Protein AF-A0A8X8W143-F1 (afdb_monomer_lite)

Secondary structure (DSSP, 8-state):
---HHHHHHHHHHHHHHHHHHTTTSS-HHHHHHHHHHHHHSTTHHHHHHHHHHHHT---TTHHHHHHHHSSTTHHHHHTHHHHHHHHHHHHHHHHHTTSS---SS--TTSTTTGGGTGGG-----S-STT--PPPHHHHHHHHHHHHHHHHHHHHHHGGGTT-HHHHHHHHTS--SSSPPP-HHHHHHHHHHHHHHHHHHHIIIIIS--S-HHHHHHHHHHHHHHHHHHHHHHHHIIIIISSS---SSTT--HHHHHHHIIIIIIHHHHHHHHHSPPHHHHHHHHTS--

Structure (mmCIF, N/CA/C/O backbone):
data_AF-A0A8X8W143-F1
#
_entry.id   AF-A0A8X8W143-F1
#
loop_
_atom_site.group_PDB
_atom_site.id
_atom_site.type_symbol
_atom_site.label_atom_id
_atom_site.label_alt_id
_atom_site.label_comp_id
_atom_site.label_asym_id
_atom_site.label_entity_id
_atom_site.label_seq_id
_atom_site.pdbx_PDB_ins_code
_atom_site.Cartn_x
_atom_site.Cartn_y
_atom_site.Cartn_z
_atom_site.occupancy
_atom_site.B_iso_or_equiv
_atom_site.auth_seq_id
_atom_site.auth_comp_id
_atom_site.auth_asym_id
_atom_site.auth_atom_id
_atom_site.pdbx_PDB_model_num
ATOM 1 N N . MET A 1 1 ? 3.611 17.901 -5.842 1.00 65.50 1 MET A N 1
ATOM 2 C CA . MET A 1 1 ? 2.972 17.289 -4.667 1.00 65.50 1 MET A CA 1
ATOM 3 C C . MET A 1 1 ? 1.471 17.303 -4.900 1.00 65.50 1 MET A C 1
ATOM 5 O O . MET A 1 1 ? 0.951 18.369 -5.249 1.00 65.50 1 MET A O 1
ATOM 9 N N . PRO A 1 2 ? 0.776 16.158 -4.807 1.00 76.06 2 PRO A N 1
ATOM 10 C CA . PRO A 1 2 ? -0.660 16.189 -4.590 1.00 76.06 2 PRO A CA 1
ATOM 11 C C . PRO A 1 2 ? -0.943 17.103 -3.395 1.00 76.06 2 PRO A C 1
ATOM 13 O O . PRO A 1 2 ? -0.250 17.070 -2.387 1.00 76.06 2 PRO A O 1
ATOM 16 N N . GLY A 1 3 ? -1.938 17.977 -3.522 1.00 79.31 3 GLY A N 1
ATOM 17 C CA . GLY A 1 3 ? -2.357 18.771 -2.376 1.00 79.31 3 GLY A CA 1
ATOM 18 C C . GLY A 1 3 ? -2.934 17.878 -1.268 1.00 79.31 3 GLY A C 1
ATOM 19 O O . GLY A 1 3 ? -3.257 16.712 -1.502 1.00 79.31 3 GLY A O 1
ATOM 20 N N . PRO A 1 4 ? -3.206 18.441 -0.087 1.00 83.38 4 PRO A N 1
ATOM 21 C CA . PRO A 1 4 ? -3.753 17.690 1.045 1.00 83.38 4 PRO A CA 1
ATOM 22 C C . PRO A 1 4 ? -5.117 17.034 0.767 1.00 83.38 4 PRO A C 1
ATOM 24 O O . PRO A 1 4 ? -5.457 15.999 1.340 1.00 83.38 4 PRO A O 1
ATOM 27 N N . GLY A 1 5 ? -5.899 17.613 -0.152 1.00 88.50 5 GLY A N 1
ATOM 28 C CA . GLY A 1 5 ? -7.203 17.097 -0.574 1.00 88.50 5 GLY A CA 1
ATOM 29 C C . GLY A 1 5 ? -7.141 15.669 -1.136 1.00 88.50 5 GLY A C 1
ATOM 30 O O . GLY A 1 5 ? -7.798 14.792 -0.577 1.00 88.50 5 GLY A O 1
ATOM 31 N N . PRO A 1 6 ? -6.366 15.403 -2.208 1.00 91.56 6 PRO A N 1
ATOM 32 C CA . PRO A 1 6 ? -6.143 14.055 -2.732 1.00 91.56 6 PRO A CA 1
ATOM 33 C C . PRO A 1 6 ? -5.785 12.993 -1.683 1.00 91.56 6 PRO A C 1
ATOM 35 O O . PRO A 1 6 ? -6.418 11.936 -1.673 1.00 91.56 6 PRO A O 1
ATOM 38 N N . HIS A 1 7 ? -4.845 13.275 -0.772 1.00 93.00 7 HIS A N 1
ATOM 39 C CA . HIS A 1 7 ? -4.474 12.335 0.297 1.00 93.00 7 HIS A CA 1
ATOM 40 C C . HIS A 1 7 ? -5.651 12.030 1.222 1.00 93.00 7 HIS A C 1
ATOM 42 O O . HIS A 1 7 ? -5.939 10.865 1.508 1.00 93.00 7 HIS A O 1
ATOM 48 N N . MET A 1 8 ? -6.374 13.071 1.644 1.00 91.94 8 MET A N 1
ATOM 49 C CA . MET A 1 8 ? -7.547 12.928 2.503 1.00 91.94 8 MET A CA 1
ATOM 50 C C . MET A 1 8 ? -8.656 12.121 1.817 1.00 91.94 8 MET A C 1
ATOM 52 O O . MET A 1 8 ? -9.205 11.202 2.420 1.00 91.94 8 MET A O 1
ATOM 56 N N . ILE A 1 9 ? -8.972 12.423 0.553 1.00 94.00 9 ILE A N 1
ATOM 57 C CA . ILE A 1 9 ? -10.015 11.721 -0.213 1.00 94.00 9 ILE A CA 1
ATOM 58 C C . ILE A 1 9 ? -9.647 10.247 -0.393 1.00 94.00 9 ILE A C 1
ATOM 60 O O . ILE A 1 9 ? -10.487 9.378 -0.156 1.00 94.00 9 ILE A O 1
ATOM 64 N N . TYR A 1 10 ? -8.398 9.956 -0.767 1.00 94.75 10 TYR A N 1
ATOM 65 C CA . TYR A 1 10 ? -7.911 8.586 -0.917 1.00 94.75 10 TYR A CA 1
ATOM 66 C C . TYR A 1 10 ? -8.017 7.801 0.394 1.00 94.75 10 TYR A C 1
ATOM 68 O O . TYR A 1 10 ? -8.575 6.699 0.415 1.00 94.75 10 TYR A O 1
ATOM 76 N N . ALA A 1 11 ? -7.533 8.372 1.498 1.00 95.56 11 ALA A N 1
ATOM 77 C CA . ALA A 1 11 ? -7.496 7.679 2.776 1.00 95.56 11 ALA A CA 1
ATOM 78 C C . ALA A 1 11 ? -8.889 7.522 3.408 1.00 95.56 11 ALA A C 1
ATOM 80 O O . ALA A 1 11 ? -9.229 6.432 3.871 1.00 95.56 11 ALA A O 1
ATOM 81 N N . ILE A 1 12 ? -9.735 8.559 3.374 1.00 95.12 12 ILE A N 1
ATOM 82 C CA . ILE A 1 12 ? -11.125 8.466 3.847 1.00 95.12 12 ILE A CA 1
ATOM 83 C C . ILE A 1 12 ? -11.925 7.491 2.983 1.00 95.12 12 ILE A C 1
ATOM 85 O O . ILE A 1 12 ? -12.614 6.635 3.532 1.00 95.12 12 ILE A O 1
ATOM 89 N N . GLY A 1 13 ? -11.814 7.565 1.653 1.00 95.56 13 GLY A N 1
ATOM 90 C CA . GLY A 1 13 ? -12.521 6.655 0.747 1.00 95.56 13 GLY A CA 1
ATOM 91 C C . GLY A 1 13 ? -12.123 5.193 0.968 1.00 95.56 13 GLY A C 1
ATOM 92 O O . GLY A 1 13 ? -12.983 4.320 1.105 1.00 95.56 13 GLY A O 1
ATOM 93 N N . SER A 1 14 ? -10.822 4.926 1.106 1.00 95.81 14 SER A N 1
ATOM 94 C CA . SER A 1 14 ? -10.310 3.583 1.414 1.00 95.81 14 SER A CA 1
ATOM 95 C C . SER A 1 14 ? -10.742 3.116 2.809 1.00 95.81 14 SER A C 1
ATOM 97 O O . SER A 1 14 ? -11.170 1.973 2.985 1.00 95.81 14 SER A O 1
ATOM 99 N N . GLY A 1 15 ? -10.711 4.012 3.801 1.00 95.06 15 GLY A N 1
ATOM 100 C CA . GLY A 1 15 ? -11.180 3.752 5.161 1.00 95.06 15 GLY A CA 1
ATOM 101 C C . GLY A 1 15 ? -12.681 3.454 5.239 1.00 95.06 15 GLY A C 1
ATOM 102 O O . GLY A 1 15 ? -13.083 2.547 5.965 1.00 95.06 15 GLY A O 1
ATOM 103 N N . GLN A 1 16 ? -13.509 4.140 4.447 1.00 93.06 16 GLN A N 1
ATOM 104 C CA . GLN A 1 16 ? -14.942 3.851 4.310 1.00 93.06 16 GLN A CA 1
ATOM 105 C C . GLN A 1 16 ? -15.189 2.485 3.667 1.00 93.06 16 GLN A C 1
ATOM 107 O O . GLN A 1 16 ? -16.016 1.717 4.162 1.00 93.06 16 GLN A O 1
ATOM 112 N N . GLY A 1 17 ? -14.432 2.145 2.619 1.00 94.19 17 GLY A N 1
ATOM 113 C CA . GLY A 1 17 ? -14.461 0.808 2.026 1.00 94.19 17 GLY A CA 1
ATOM 114 C C . GLY A 1 17 ? -14.138 -0.275 3.058 1.00 94.19 17 GLY A C 1
ATOM 115 O O . GLY A 1 17 ? -14.899 -1.231 3.209 1.00 94.19 17 GLY A O 1
ATOM 116 N N . LEU A 1 18 ? -13.064 -0.089 3.833 1.00 94.00 18 LEU A N 1
ATOM 117 C CA . LEU A 1 18 ? -12.663 -0.995 4.915 1.00 94.00 18 LEU A CA 1
ATOM 118 C C . LEU A 1 18 ? -13.715 -1.096 6.024 1.00 94.00 18 LEU A C 1
ATOM 120 O O . LEU A 1 18 ? -13.992 -2.193 6.513 1.00 94.00 18 LEU A O 1
ATOM 124 N N . MET A 1 19 ? -14.325 0.021 6.409 1.00 89.69 19 MET A N 1
ATOM 125 C CA . MET A 1 19 ? -15.401 0.061 7.397 1.00 89.69 19 MET A CA 1
ATOM 126 C C . MET A 1 19 ? -16.610 -0.760 6.944 1.00 89.69 19 MET A C 1
ATOM 128 O O . MET A 1 19 ? -17.109 -1.584 7.713 1.00 89.69 19 MET A O 1
ATOM 132 N N . HIS A 1 20 ? -17.014 -0.616 5.679 1.00 88.38 20 HIS A N 1
ATOM 133 C CA . HIS A 1 20 ? -18.118 -1.377 5.100 1.00 88.38 20 HIS A CA 1
ATOM 134 C C . HIS A 1 20 ? -17.813 -2.882 5.036 1.00 88.38 20 HIS A C 1
ATOM 136 O O . HIS A 1 20 ? -18.553 -3.689 5.595 1.00 88.38 20 HIS A O 1
ATOM 142 N N . VAL A 1 21 ? -16.687 -3.283 4.429 1.00 90.94 21 VAL A N 1
ATOM 143 C CA . VAL A 1 21 ? -16.357 -4.716 4.250 1.00 90.94 21 VAL A CA 1
ATOM 144 C C . VAL A 1 21 ? -16.015 -5.432 5.558 1.00 90.94 21 VAL A C 1
ATOM 146 O O . VAL A 1 21 ? -16.068 -6.660 5.627 1.00 90.94 21 VAL A O 1
ATOM 149 N N . SER A 1 22 ? -15.641 -4.686 6.601 1.00 88.50 22 SER A N 1
ATOM 150 C CA . SER A 1 22 ? -15.318 -5.241 7.918 1.00 88.50 22 SER A CA 1
ATOM 151 C C . SER A 1 22 ? -16.501 -5.283 8.881 1.00 88.50 22 SER A C 1
ATOM 153 O O . SER A 1 22 ? -16.315 -5.736 10.014 1.00 88.50 22 SER A O 1
ATOM 155 N N . ASN A 1 23 ? -17.685 -4.841 8.440 1.00 84.56 23 ASN A N 1
ATOM 156 C CA . ASN A 1 23 ? -18.881 -4.700 9.269 1.00 84.56 23 ASN A CA 1
ATOM 157 C C . ASN A 1 23 ? -18.586 -3.897 10.549 1.00 84.56 23 ASN A C 1
ATOM 159 O O . ASN A 1 23 ? -18.756 -4.389 11.662 1.00 84.56 23 ASN A O 1
ATOM 163 N N . GLY A 1 24 ? -17.986 -2.713 10.382 1.00 80.62 24 GLY A N 1
ATOM 164 C CA . GLY A 1 24 ? -17.700 -1.784 11.480 1.00 80.62 24 GLY A CA 1
ATOM 165 C C . GLY A 1 24 ? -16.520 -2.149 12.389 1.00 80.62 24 GLY A C 1
ATOM 166 O O . GLY A 1 24 ? -16.159 -1.362 13.263 1.00 80.62 24 GLY A O 1
ATOM 167 N N . ARG A 1 25 ? -15.834 -3.283 12.171 1.00 87.25 25 ARG A N 1
ATOM 168 C CA . ARG A 1 25 ? -14.598 -3.608 12.919 1.00 87.25 25 ARG A CA 1
ATOM 169 C C . ARG A 1 25 ? -13.474 -2.603 12.660 1.00 87.25 25 ARG A C 1
ATOM 171 O O . ARG A 1 25 ? -12.639 -2.386 13.538 1.00 87.25 25 ARG A O 1
ATOM 178 N N . PHE A 1 26 ? -13.446 -2.016 11.466 1.00 91.62 26 PHE A N 1
ATOM 179 C CA . PHE A 1 26 ? -12.701 -0.802 11.153 1.00 91.62 26 PHE A CA 1
ATOM 180 C C . PHE A 1 26 ? -13.649 0.394 11.287 1.00 91.62 26 PHE A C 1
ATOM 182 O O . PHE A 1 26 ? -14.360 0.734 10.351 1.00 91.62 26 PHE A O 1
ATOM 189 N N . GLY A 1 27 ? -13.723 0.975 12.482 1.00 89.44 27 GLY A N 1
ATOM 190 C CA . GLY A 1 27 ? -14.682 2.042 12.792 1.00 89.44 27 GLY A CA 1
ATOM 191 C C . GLY A 1 27 ? -14.210 3.465 12.441 1.00 89.44 27 GLY A C 1
ATOM 192 O O . GLY A 1 27 ? -13.073 3.653 11.993 1.00 89.44 27 GLY A O 1
ATOM 193 N N . PRO A 1 28 ? -15.032 4.490 12.741 1.00 90.25 28 PRO A N 1
ATOM 194 C CA . PRO A 1 28 ? -14.742 5.897 12.441 1.00 90.25 28 PRO A CA 1
ATOM 195 C C . PRO A 1 28 ? -13.403 6.394 12.997 1.00 90.25 28 PRO A C 1
ATOM 197 O O . PRO A 1 28 ? -12.653 7.061 12.289 1.00 90.25 28 PRO A O 1
ATOM 200 N N . HIS A 1 29 ? -13.047 5.996 14.225 1.00 91.62 29 HIS A N 1
ATOM 201 C CA . HIS A 1 29 ? -11.748 6.327 14.825 1.00 91.62 29 HIS A CA 1
ATOM 202 C C . HIS A 1 29 ? -10.574 5.802 13.992 1.00 91.62 29 HIS A C 1
ATOM 204 O O . HIS A 1 29 ? -9.602 6.523 13.791 1.00 91.62 29 HIS A O 1
ATOM 210 N N . HIS A 1 30 ? -10.674 4.580 13.457 1.00 94.62 30 HIS A N 1
ATOM 211 C CA . HIS A 1 30 ? -9.625 4.013 12.607 1.00 94.62 30 HIS A CA 1
ATOM 212 C C . HIS A 1 30 ? -9.478 4.821 11.319 1.00 94.62 30 HIS A C 1
ATOM 214 O O . HIS A 1 30 ? -8.365 5.161 10.928 1.00 94.62 30 HIS A O 1
ATOM 220 N N . CYS A 1 31 ? -10.608 5.155 10.689 1.00 94.38 31 CYS A N 1
ATOM 221 C CA . CYS A 1 31 ? -10.656 5.921 9.448 1.00 94.38 31 CYS A CA 1
ATOM 222 C C . CYS A 1 31 ? -10.027 7.310 9.618 1.00 94.38 31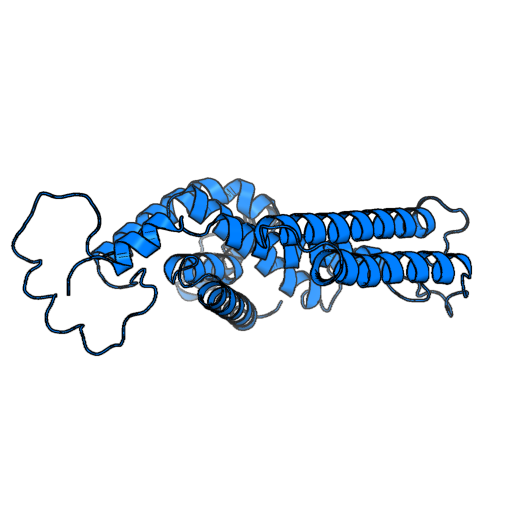 CYS A C 1
ATOM 224 O O . CYS A 1 31 ? -9.150 7.687 8.845 1.00 94.38 31 CYS A O 1
ATOM 226 N N . VAL A 1 32 ? -10.405 8.033 10.676 1.00 93.62 32 VAL A N 1
ATOM 227 C CA . VAL A 1 32 ? -9.866 9.368 10.967 1.00 93.62 32 VAL A CA 1
ATOM 228 C C . VAL A 1 32 ? -8.373 9.306 11.281 1.00 93.62 32 VAL A C 1
ATOM 230 O O . VAL A 1 32 ? -7.607 10.074 10.707 1.00 93.62 32 VAL A O 1
ATOM 233 N N . THR A 1 33 ? -7.927 8.383 12.142 1.00 95.00 33 THR A N 1
ATOM 234 C CA . THR A 1 33 ? -6.494 8.247 12.445 1.00 95.00 33 THR A CA 1
ATOM 235 C C . THR A 1 33 ? -5.695 7.873 11.197 1.00 95.00 33 THR A C 1
ATOM 237 O O . THR A 1 33 ? -4.663 8.486 10.945 1.00 95.00 33 THR A O 1
ATOM 240 N N . TYR A 1 34 ? -6.173 6.934 10.379 1.00 96.69 34 TYR A N 1
ATOM 241 C CA . TYR A 1 34 ? -5.538 6.590 9.104 1.00 96.69 34 TYR A CA 1
ATOM 242 C C . TYR A 1 34 ? -5.420 7.809 8.175 1.00 96.69 34 TYR A C 1
ATOM 244 O O . TYR A 1 34 ? -4.329 8.116 7.695 1.00 96.69 34 TYR A O 1
ATOM 252 N N . ALA A 1 35 ? -6.515 8.547 7.984 1.00 95.44 35 ALA A N 1
ATOM 253 C CA . ALA A 1 35 ? -6.560 9.685 7.076 1.00 95.44 35 ALA A CA 1
ATOM 254 C C . ALA A 1 35 ? -5.717 10.877 7.543 1.00 95.44 35 ALA A C 1
ATOM 256 O O . ALA A 1 35 ? -5.034 11.490 6.728 1.00 95.44 35 ALA A O 1
ATOM 257 N N . ILE A 1 36 ? -5.689 11.165 8.848 1.00 93.94 36 ILE A N 1
ATOM 258 C CA . ILE A 1 36 ? -4.816 12.201 9.421 1.00 93.94 36 ILE A CA 1
ATOM 259 C C . ILE A 1 36 ? -3.348 11.900 9.119 1.00 93.94 36 ILE A C 1
ATOM 261 O O . ILE A 1 36 ? -2.612 12.817 8.779 1.00 93.94 36 ILE A O 1
ATOM 265 N N . ASN A 1 37 ? -2.923 10.638 9.202 1.00 94.31 37 ASN A N 1
ATOM 266 C CA . ASN A 1 37 ? -1.527 10.268 8.949 1.00 94.31 37 ASN A CA 1
ATOM 267 C C . ASN A 1 37 ? -1.197 10.168 7.454 1.00 94.31 37 ASN A C 1
ATOM 269 O O . ASN A 1 37 ? -0.052 10.388 7.081 1.00 94.31 37 ASN A O 1
ATOM 273 N N . ALA A 1 38 ? -2.184 9.878 6.603 1.00 92.94 38 ALA A N 1
ATOM 274 C CA . ALA A 1 38 ? -2.027 9.973 5.151 1.00 92.94 38 ALA A CA 1
ATOM 275 C C . ALA A 1 38 ? -1.963 11.422 4.656 1.00 92.94 38 ALA A C 1
ATOM 277 O O . ALA A 1 38 ? -1.344 11.696 3.633 1.00 92.94 38 ALA A O 1
ATOM 278 N N . PHE A 1 39 ? -2.604 12.340 5.375 1.00 88.94 39 PHE A N 1
ATOM 279 C CA . PHE A 1 39 ? -2.561 13.764 5.085 1.00 88.94 39 PHE A CA 1
ATOM 280 C C . PHE A 1 39 ? -1.336 14.431 5.717 1.00 88.94 39 PHE A C 1
ATOM 282 O O . PHE A 1 39 ? -0.435 14.843 5.005 1.00 88.94 39 PHE A O 1
ATOM 289 N N . PHE A 1 40 ? -1.317 14.563 7.042 1.00 84.44 40 PHE A N 1
ATOM 290 C CA . PHE A 1 40 ? -0.337 15.376 7.756 1.00 84.44 40 PHE A CA 1
ATOM 291 C C . PHE A 1 40 ? 0.946 14.643 8.105 1.00 84.44 40 PHE A C 1
ATOM 293 O O . PHE A 1 40 ? 1.848 15.288 8.615 1.00 84.44 40 PHE A O 1
ATOM 300 N N . GLY A 1 41 ? 0.994 13.314 7.991 1.00 82.44 41 GLY A N 1
ATOM 301 C CA . GLY A 1 41 ? 1.984 12.531 8.721 1.00 82.44 41 GLY A CA 1
ATOM 302 C C . GLY A 1 41 ? 3.424 12.927 8.375 1.00 82.44 41 GLY A C 1
ATOM 303 O O . GLY A 1 41 ? 4.048 13.661 9.147 1.00 82.44 41 GLY A O 1
ATOM 304 N N . PRO A 1 42 ? 3.960 12.466 7.238 1.00 84.00 42 PRO A N 1
ATOM 305 C CA . PRO A 1 42 ? 5.311 12.828 6.802 1.00 84.00 42 PRO A CA 1
ATOM 306 C C . PRO A 1 42 ? 5.502 14.341 6.584 1.00 84.00 42 PRO A C 1
ATOM 308 O O . PRO A 1 42 ? 6.577 14.863 6.865 1.00 84.00 42 PRO A O 1
ATOM 311 N N . ASP A 1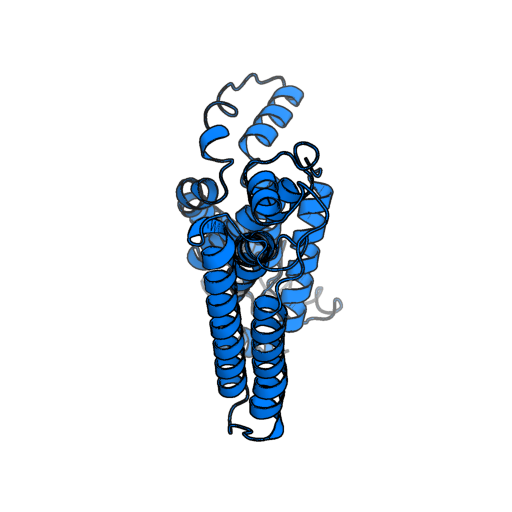 43 ? 4.429 15.045 6.212 1.00 85.44 43 ASP A N 1
ATOM 312 C CA . ASP A 1 43 ? 4.379 16.492 5.946 1.00 85.44 43 ASP A CA 1
ATOM 313 C C . ASP A 1 43 ? 4.190 17.389 7.182 1.00 85.44 43 ASP A C 1
ATOM 315 O O . ASP A 1 43 ? 3.951 18.594 7.075 1.00 85.44 43 ASP A O 1
ATOM 319 N N . ILE A 1 44 ? 4.281 16.848 8.399 1.00 81.88 44 ILE A N 1
ATOM 320 C CA . ILE A 1 44 ? 3.988 17.643 9.600 1.00 81.88 44 ILE A CA 1
ATOM 321 C C . ILE A 1 44 ? 4.949 18.832 9.761 1.00 81.88 44 ILE A C 1
ATOM 323 O O . ILE A 1 44 ? 4.552 19.869 10.293 1.00 81.88 44 ILE A O 1
ATOM 327 N N . GLY A 1 45 ? 6.191 18.695 9.281 1.00 78.12 45 GLY A N 1
ATOM 328 C CA . GLY A 1 45 ? 7.201 19.756 9.272 1.00 78.12 45 GLY A CA 1
ATOM 329 C C . GLY A 1 45 ? 6.784 20.935 8.394 1.00 78.12 45 GLY A C 1
ATOM 330 O O . GLY A 1 45 ? 6.598 22.039 8.913 1.00 78.12 45 GLY A O 1
ATOM 331 N N . SER A 1 46 ? 6.545 20.676 7.106 1.00 77.19 46 SER A N 1
ATOM 332 C CA . SER A 1 46 ? 6.120 21.683 6.125 1.00 77.19 46 SER A CA 1
ATOM 333 C C . SER A 1 46 ? 4.780 22.324 6.498 1.00 77.19 46 SER A C 1
ATOM 335 O O . SER A 1 46 ? 4.607 23.541 6.377 1.00 77.19 46 SER A O 1
ATOM 337 N N . PHE A 1 47 ? 3.845 21.546 7.055 1.00 78.81 47 PHE A N 1
ATOM 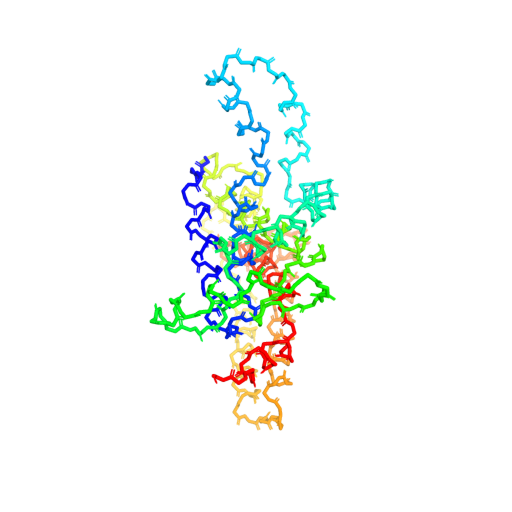338 C CA . PHE A 1 47 ? 2.583 22.072 7.574 1.00 78.81 47 PHE A CA 1
ATOM 339 C C . PHE A 1 47 ? 2.784 23.045 8.744 1.00 78.81 47 PHE A C 1
ATOM 341 O O . PHE A 1 47 ? 2.148 24.103 8.788 1.00 78.81 47 PHE A O 1
ATOM 348 N N . CYS A 1 48 ? 3.664 22.711 9.694 1.00 77.62 48 CYS A N 1
ATOM 349 C CA . CYS A 1 48 ? 3.961 23.593 10.823 1.00 77.62 48 CYS A CA 1
ATOM 350 C C . CYS A 1 48 ? 4.618 24.895 10.357 1.00 77.62 48 CYS A C 1
ATOM 352 O O . CYS A 1 48 ? 4.256 25.957 10.860 1.00 77.62 48 CYS A O 1
ATOM 354 N N . GLU A 1 49 ? 5.521 24.840 9.374 1.00 77.25 49 GLU A N 1
ATOM 355 C CA . GLU A 1 49 ? 6.123 26.042 8.783 1.00 77.25 49 GLU A CA 1
ATOM 356 C C . GLU A 1 49 ? 5.083 26.920 8.083 1.00 77.25 49 GLU A C 1
ATOM 358 O O . GLU A 1 49 ? 5.036 28.133 8.314 1.00 77.25 49 GLU A O 1
ATOM 363 N N . TRP A 1 50 ? 4.193 26.313 7.291 1.00 79.50 50 TRP A N 1
ATOM 364 C CA . TRP A 1 50 ? 3.084 27.023 6.659 1.00 79.50 50 TRP A CA 1
ATOM 365 C C . TRP A 1 50 ? 2.193 27.720 7.697 1.00 79.50 50 TRP A C 1
ATOM 367 O O . TRP A 1 50 ? 1.920 28.916 7.571 1.00 79.50 50 TRP A O 1
ATOM 377 N N . LEU A 1 51 ? 1.806 27.025 8.771 1.00 77.94 51 LEU A N 1
ATOM 378 C CA . LEU A 1 51 ? 0.981 27.598 9.838 1.00 77.94 51 LEU A CA 1
ATOM 379 C C . LEU A 1 51 ? 1.705 28.730 10.590 1.00 77.94 51 LEU A C 1
ATOM 381 O O . LEU A 1 51 ? 1.126 29.793 10.826 1.00 77.94 51 LEU A O 1
ATOM 385 N N . SER A 1 52 ? 2.982 28.535 10.920 1.00 77.19 52 SER A N 1
ATOM 386 C CA . SER A 1 52 ? 3.837 29.546 11.553 1.00 77.19 52 SER A CA 1
ATOM 387 C C . SER A 1 52 ? 3.986 30.807 10.702 1.00 77.19 52 SER A C 1
ATOM 389 O O . SER A 1 52 ? 3.969 31.916 11.243 1.00 77.19 52 SER A O 1
ATOM 391 N N . SER A 1 53 ? 4.064 30.656 9.375 1.00 79.19 53 SER A N 1
ATOM 392 C CA . SER A 1 53 ? 4.135 31.788 8.444 1.00 79.19 53 SER A CA 1
ATOM 393 C C . SER A 1 53 ? 2.870 32.656 8.480 1.00 79.19 53 SER A C 1
ATOM 395 O O . SER A 1 53 ? 2.962 33.879 8.398 1.00 79.19 53 SER A O 1
ATOM 397 N N . ILE A 1 54 ? 1.697 32.045 8.693 1.00 81.31 54 ILE A N 1
ATOM 398 C CA . ILE A 1 54 ? 0.409 32.746 8.824 1.00 81.31 54 ILE A CA 1
ATOM 399 C C . ILE A 1 54 ? 0.295 33.430 10.193 1.00 81.31 54 ILE A C 1
ATOM 401 O O . ILE A 1 54 ? -0.231 34.537 10.298 1.00 81.31 54 ILE A O 1
ATOM 405 N N . MET A 1 55 ? 0.791 32.781 11.249 1.00 78.19 55 MET A N 1
ATOM 406 C CA . MET A 1 55 ? 0.688 33.275 12.628 1.00 78.19 55 MET A CA 1
ATOM 407 C C . MET A 1 55 ? 1.788 34.280 13.015 1.00 78.19 55 MET A C 1
ATOM 409 O O . MET A 1 55 ? 1.773 34.799 14.131 1.00 78.19 55 MET A O 1
ATOM 413 N N . GLY A 1 56 ? 2.740 34.564 12.119 1.00 69.69 56 GLY A N 1
ATOM 414 C CA . GLY A 1 56 ? 3.835 35.512 12.354 1.00 69.69 56 GLY A CA 1
ATOM 415 C C . GLY A 1 56 ? 4.876 35.035 13.375 1.00 69.69 56 GLY A C 1
ATOM 416 O O . GLY A 1 56 ? 5.682 35.832 13.854 1.00 69.69 56 GLY A O 1
ATOM 417 N N . SER A 1 57 ? 4.871 33.747 13.728 1.00 62.66 57 SER A N 1
ATOM 418 C CA . SER A 1 57 ? 5.793 33.141 14.687 1.00 62.66 57 SER A CA 1
ATOM 419 C C . SER A 1 57 ? 6.875 32.361 13.936 1.00 62.66 57 SER A C 1
ATOM 421 O O . SER A 1 57 ? 6.663 31.237 13.498 1.00 62.66 57 SER A O 1
ATOM 423 N N . GLY A 1 58 ? 8.058 32.961 13.773 1.00 53.72 58 GLY A N 1
ATOM 424 C CA . GLY A 1 58 ? 9.213 32.362 13.085 1.00 53.72 58 GLY A CA 1
ATOM 425 C C . GLY A 1 58 ? 9.862 31.203 13.853 1.00 53.72 58 GLY A C 1
ATOM 426 O O . GLY A 1 58 ? 11.005 31.312 14.291 1.00 53.72 58 GLY A O 1
ATOM 427 N N . TRP A 1 59 ? 9.141 30.101 14.059 1.00 54.59 59 TRP A N 1
ATOM 428 C CA . TRP A 1 59 ? 9.686 28.891 14.671 1.00 54.59 59 TRP A CA 1
ATOM 429 C C . TRP A 1 59 ? 10.456 28.066 13.631 1.00 54.59 59 TRP A C 1
ATOM 431 O O . TRP A 1 59 ? 9.881 27.365 12.810 1.00 54.59 59 TRP A O 1
ATOM 441 N N . PHE A 1 60 ? 11.784 28.137 13.709 1.00 54.94 60 PHE A N 1
ATOM 442 C CA . PHE A 1 60 ? 12.765 27.492 12.821 1.00 54.94 60 PHE A CA 1
ATOM 443 C C . PHE A 1 60 ? 12.936 25.968 13.052 1.00 54.94 60 PHE A C 1
ATOM 445 O O . PHE A 1 60 ? 13.949 25.390 12.675 1.00 54.94 60 PHE A O 1
ATOM 452 N N . LEU A 1 61 ? 11.997 25.293 13.730 1.00 56.19 61 LEU A N 1
ATOM 453 C CA . LEU A 1 61 ? 12.163 23.878 14.111 1.00 56.19 61 LEU A CA 1
ATOM 454 C C . LEU A 1 61 ? 11.593 22.868 13.098 1.00 56.19 61 LEU A C 1
ATOM 456 O O . LEU A 1 61 ? 11.908 21.687 13.220 1.00 56.19 61 LEU A O 1
ATOM 460 N N . GLY A 1 62 ? 10.793 23.297 12.115 1.00 55.38 62 GLY A N 1
ATOM 461 C CA . GLY A 1 62 ? 10.159 22.403 11.131 1.00 55.38 62 GLY A CA 1
ATOM 462 C C . GLY A 1 62 ? 11.160 21.763 10.161 1.00 55.38 62 GLY A C 1
ATOM 463 O O . GLY A 1 62 ? 11.356 20.547 10.180 1.00 55.38 62 GLY A O 1
ATOM 464 N N . SER A 1 63 ? 11.865 22.587 9.388 1.00 61.06 63 SER A N 1
ATOM 465 C CA . SER A 1 63 ? 12.738 22.171 8.275 1.00 61.06 63 SER A CA 1
ATOM 466 C C . SER A 1 63 ? 13.914 21.274 8.655 1.00 61.06 63 SER A C 1
ATOM 468 O O . SER A 1 63 ? 14.337 20.438 7.858 1.00 61.06 63 SER A O 1
ATOM 470 N N . SER A 1 64 ? 14.462 21.404 9.869 1.00 66.31 64 SER A N 1
ATOM 471 C CA . SER A 1 64 ? 15.619 20.590 10.284 1.00 66.31 64 SER A CA 1
ATOM 472 C C . SER A 1 64 ? 15.250 19.135 10.586 1.00 66.31 64 SER A C 1
ATOM 474 O O . SER A 1 64 ? 16.092 18.246 10.453 1.00 66.31 64 SER A O 1
ATOM 476 N N . VAL A 1 65 ? 14.007 18.883 11.006 1.00 70.00 65 VAL A N 1
ATOM 477 C CA . VAL A 1 65 ? 13.527 17.532 11.336 1.00 70.00 65 VAL A CA 1
ATOM 478 C C . VAL A 1 65 ? 12.733 16.934 10.172 1.00 70.00 65 VAL A C 1
ATOM 480 O O . VAL A 1 65 ? 12.701 15.716 10.023 1.00 70.00 65 VAL A O 1
ATOM 483 N N . GLU A 1 66 ? 12.172 17.771 9.297 1.00 76.38 66 GLU A N 1
ATOM 484 C CA . GLU A 1 66 ? 11.416 17.360 8.111 1.00 76.38 66 GLU A CA 1
ATOM 485 C C . GLU A 1 66 ? 12.174 16.358 7.235 1.00 76.38 66 GLU A C 1
ATOM 487 O O . GLU A 1 66 ? 11.611 15.333 6.887 1.00 76.38 66 GLU A O 1
ATOM 492 N N . GLN A 1 67 ? 13.473 16.548 6.987 1.00 76.12 67 GLN A N 1
ATOM 493 C CA . GLN A 1 67 ? 14.265 15.599 6.183 1.00 76.12 67 GLN A CA 1
ATOM 494 C C . GLN A 1 67 ? 14.336 14.182 6.776 1.00 76.12 67 GLN A C 1
ATOM 496 O O . GLN A 1 67 ? 14.525 13.213 6.048 1.00 76.12 67 GLN A O 1
ATOM 501 N N . TRP A 1 68 ? 14.203 14.055 8.097 1.00 78.56 68 TRP A N 1
ATOM 502 C CA . TRP A 1 68 ? 14.215 12.767 8.792 1.00 78.56 68 TRP A CA 1
ATOM 503 C C . TRP A 1 68 ? 12.823 12.162 8.915 1.00 78.56 68 TRP A C 1
ATOM 505 O O . TRP A 1 68 ? 12.688 10.951 9.052 1.00 78.56 68 TRP A O 1
ATOM 515 N N . ILE A 1 69 ? 11.797 13.009 8.928 1.00 84.25 69 ILE A N 1
ATOM 516 C CA . ILE A 1 69 ? 10.407 12.613 9.134 1.00 84.25 69 ILE A CA 1
ATOM 517 C C . ILE A 1 69 ? 9.721 12.340 7.787 1.00 84.25 69 ILE A C 1
ATOM 519 O O . ILE A 1 69 ? 8.896 11.436 7.703 1.00 84.25 69 ILE A O 1
ATOM 523 N N . HIS A 1 70 ? 10.109 13.042 6.725 1.00 86.38 70 HIS A N 1
ATOM 524 C CA . HIS A 1 70 ? 9.644 12.862 5.352 1.00 86.38 70 HIS A CA 1
ATOM 525 C C . HIS A 1 70 ? 10.388 11.703 4.655 1.00 86.38 70 HIS A C 1
ATOM 527 O O . HIS A 1 70 ? 10.938 11.824 3.561 1.00 86.38 70 HIS A O 1
ATOM 533 N N . ASP A 1 71 ? 10.402 10.545 5.317 1.00 87.94 71 ASP A N 1
ATOM 534 C CA . ASP A 1 71 ? 10.829 9.262 4.759 1.00 87.94 71 ASP A CA 1
ATOM 535 C C . ASP A 1 71 ? 9.737 8.202 5.015 1.00 87.94 71 ASP A C 1
ATOM 537 O O . ASP A 1 71 ? 9.148 8.183 6.109 1.00 87.94 71 ASP A O 1
ATOM 541 N N . PRO A 1 72 ? 9.467 7.297 4.047 1.00 85.31 72 PRO A N 1
ATOM 542 C CA . PRO A 1 72 ? 8.409 6.285 4.137 1.00 85.31 72 PRO A CA 1
ATOM 543 C C . PRO A 1 72 ? 8.380 5.454 5.414 1.00 85.31 72 PRO A C 1
ATOM 545 O O . PRO A 1 72 ? 7.308 5.015 5.843 1.00 85.31 72 PRO A O 1
ATOM 548 N N . PHE A 1 73 ? 9.541 5.231 6.025 1.00 88.56 73 PHE A N 1
ATOM 549 C CA . PHE A 1 73 ? 9.686 4.390 7.202 1.00 88.56 73 PHE A CA 1
ATOM 550 C C . PHE A 1 73 ? 10.055 5.198 8.440 1.00 88.56 73 PHE A C 1
ATOM 552 O O . PHE A 1 73 ? 9.561 4.891 9.528 1.00 88.56 73 PHE A O 1
ATOM 559 N N . TYR A 1 74 ? 10.892 6.228 8.312 1.00 89.19 74 TYR A N 1
ATOM 560 C CA . TYR A 1 74 ? 11.363 6.967 9.483 1.00 89.19 74 TYR A CA 1
ATOM 561 C C . TYR A 1 74 ? 10.256 7.752 10.171 1.00 89.19 74 TYR A C 1
ATOM 563 O O . TYR A 1 74 ? 10.265 7.792 11.400 1.00 89.19 74 TYR A O 1
ATOM 571 N N . TYR A 1 75 ? 9.248 8.252 9.445 1.00 89.38 75 TYR A N 1
ATOM 572 C CA . TYR A 1 75 ? 8.058 8.831 10.075 1.00 89.38 75 TYR A CA 1
ATOM 573 C C . TYR A 1 75 ? 7.469 7.889 11.137 1.00 89.38 75 TYR A C 1
ATOM 575 O O . TYR A 1 75 ? 7.336 8.230 12.316 1.00 89.38 75 TYR A O 1
ATOM 583 N N . ALA A 1 76 ? 7.158 6.661 10.717 1.00 89.06 76 ALA A N 1
ATOM 584 C CA . ALA A 1 76 ? 6.530 5.665 11.570 1.00 89.06 76 ALA A CA 1
ATOM 585 C C . ALA A 1 76 ? 7.482 5.165 12.669 1.00 89.06 76 ALA A C 1
ATOM 587 O O . ALA A 1 76 ? 7.037 4.860 13.774 1.00 89.06 76 ALA A O 1
ATOM 588 N N . LEU A 1 77 ? 8.790 5.100 12.407 1.00 88.69 77 LEU A N 1
ATOM 589 C CA . LEU A 1 77 ? 9.775 4.646 13.394 1.00 88.69 77 LEU A CA 1
ATOM 590 C C . LEU A 1 77 ? 10.085 5.704 14.462 1.00 88.69 77 LEU A C 1
ATOM 592 O O . LEU A 1 77 ? 10.209 5.358 15.636 1.00 88.69 77 LEU A O 1
ATOM 596 N N . ILE A 1 78 ? 10.191 6.976 14.075 1.00 89.12 78 ILE A N 1
ATOM 597 C CA . ILE A 1 78 ? 10.551 8.088 14.965 1.00 89.12 78 ILE A CA 1
ATOM 598 C C . ILE A 1 78 ? 9.317 8.581 15.722 1.00 89.12 78 ILE A C 1
ATOM 600 O O . ILE A 1 78 ? 9.330 8.669 16.951 1.00 89.12 78 ILE A O 1
ATOM 604 N N . LEU A 1 79 ? 8.235 8.890 15.001 1.00 89.50 79 LEU A N 1
ATOM 605 C CA . LEU A 1 79 ? 7.034 9.497 15.578 1.00 89.50 79 LEU A CA 1
ATOM 606 C C . LEU A 1 79 ? 5.923 8.488 15.870 1.00 89.50 79 LEU A C 1
ATOM 608 O O . LEU A 1 79 ? 5.016 8.800 16.641 1.00 89.50 79 LEU A O 1
ATOM 612 N N . GLY A 1 80 ? 5.987 7.266 15.335 1.00 90.06 80 GLY A N 1
ATOM 613 C CA . GLY A 1 80 ? 4.895 6.307 15.495 1.00 90.06 80 GLY A CA 1
ATOM 614 C C . GLY A 1 80 ? 4.620 5.926 16.941 1.00 90.06 80 GLY A C 1
ATOM 615 O O . GLY A 1 80 ? 3.461 5.910 17.347 1.00 90.06 80 GLY A O 1
ATOM 616 N N . PHE A 1 81 ? 5.649 5.676 17.757 1.00 91.38 81 PHE A N 1
ATOM 617 C CA . PHE A 1 81 ? 5.434 5.384 19.177 1.00 91.38 81 PHE A CA 1
ATOM 618 C C . PHE A 1 81 ? 4.805 6.565 19.945 1.00 91.38 81 PHE A C 1
ATOM 620 O O . PHE A 1 81 ? 3.720 6.368 20.502 1.00 91.38 81 PHE A O 1
ATOM 627 N N . PRO A 1 82 ? 5.385 7.785 19.965 1.00 92.69 82 PRO A N 1
ATOM 628 C CA . PRO A 1 82 ? 4.789 8.900 20.704 1.00 92.69 82 PRO A CA 1
ATOM 629 C C . PRO A 1 82 ? 3.397 9.287 20.182 1.00 92.69 82 PRO A C 1
ATOM 631 O O . PRO A 1 82 ? 2.477 9.473 20.984 1.00 92.69 82 PRO A O 1
ATOM 634 N N . LEU A 1 83 ? 3.194 9.322 18.859 1.00 92.44 83 LEU A N 1
ATOM 635 C CA . LEU A 1 83 ? 1.881 9.610 18.275 1.00 92.44 83 LEU A CA 1
ATOM 636 C C . LEU A 1 83 ? 0.862 8.516 18.588 1.00 92.44 83 LEU A C 1
ATOM 638 O O . LEU A 1 83 ? -0.312 8.818 18.782 1.00 92.44 83 LEU A O 1
ATOM 642 N N . SER A 1 84 ? 1.279 7.252 18.704 1.00 94.62 84 SER A N 1
ATOM 643 C CA . SER A 1 84 ? 0.348 6.171 19.035 1.00 94.62 84 SER A CA 1
ATOM 644 C C . SER A 1 84 ? -0.257 6.312 20.433 1.00 94.62 84 SER A C 1
ATOM 646 O O . SER A 1 84 ? -1.449 6.048 20.621 1.00 94.62 84 SER A O 1
ATOM 648 N N . LEU A 1 85 ? 0.539 6.777 21.402 1.00 94.19 85 LEU A N 1
ATOM 649 C CA . LEU A 1 85 ? 0.076 7.071 22.757 1.00 94.19 85 LEU A CA 1
ATOM 650 C C . LEU A 1 85 ? -0.867 8.276 22.752 1.00 94.19 85 LEU A C 1
ATOM 652 O O . LEU A 1 85 ? -1.949 8.207 23.340 1.00 94.19 85 LEU A O 1
ATOM 656 N N . LEU A 1 86 ? -0.490 9.338 22.031 1.00 93.25 86 LEU A N 1
ATOM 657 C CA . LEU A 1 86 ? -1.313 10.534 21.874 1.00 93.25 86 LEU A CA 1
ATOM 658 C C . LEU A 1 86 ? -2.664 10.198 21.234 1.00 93.25 86 LEU A C 1
ATOM 660 O O . LEU A 1 86 ? -3.702 10.521 21.802 1.00 93.25 86 LEU A O 1
ATOM 664 N N . TYR A 1 87 ? -2.681 9.504 20.097 1.00 93.44 87 TYR A N 1
ATOM 665 C CA . TYR A 1 87 ? -3.920 9.137 19.410 1.00 93.44 87 TYR A CA 1
ATOM 666 C C . TYR A 1 87 ? -4.781 8.169 20.214 1.00 93.44 87 TYR A C 1
ATOM 668 O O . TYR A 1 87 ? -6.004 8.291 20.185 1.00 93.44 87 TYR A O 1
ATOM 676 N N . SER A 1 88 ? -4.184 7.256 20.990 1.00 92.00 88 SER A N 1
ATOM 677 C CA . SER A 1 88 ? -4.965 6.410 21.901 1.00 92.00 88 SER A CA 1
ATOM 678 C C . SER A 1 88 ? -5.648 7.239 22.995 1.00 92.00 88 SER A C 1
ATOM 680 O O . SER A 1 88 ? -6.808 6.993 23.329 1.00 92.00 88 SER A O 1
ATOM 682 N N . TRP A 1 89 ? -4.964 8.258 23.523 1.00 92.50 89 TRP A N 1
ATOM 683 C CA . TRP A 1 89 ? -5.553 9.196 24.478 1.00 92.50 89 TRP A CA 1
ATOM 684 C C . TRP A 1 89 ? -6.646 10.065 23.835 1.00 92.50 89 TRP A C 1
ATOM 686 O O . TRP A 1 89 ? -7.749 10.146 24.377 1.00 92.50 89 TRP A O 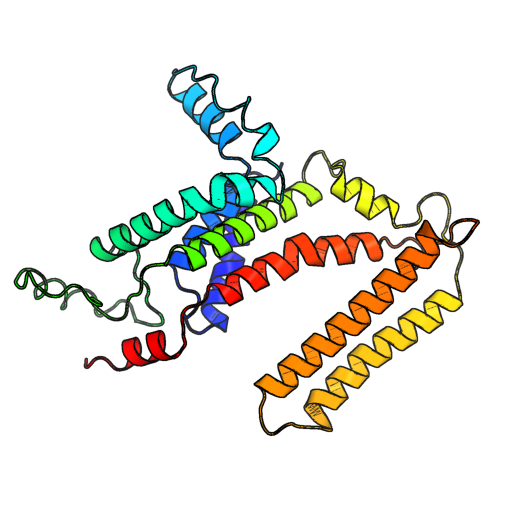1
ATOM 696 N N . VAL A 1 90 ? -6.391 10.636 22.652 1.00 90.81 90 VAL A N 1
ATOM 697 C CA . VAL A 1 90 ? -7.368 11.443 21.899 1.00 90.81 90 VAL A CA 1
ATOM 698 C C . VAL A 1 90 ? -8.617 10.625 21.570 1.00 90.81 90 VAL A C 1
ATOM 700 O O . VAL A 1 90 ? -9.725 11.107 21.774 1.00 90.81 90 VAL A O 1
ATOM 703 N N . SER A 1 91 ? -8.471 9.373 21.128 1.00 88.62 91 SER A N 1
ATOM 704 C CA . SER A 1 91 ? -9.611 8.498 20.824 1.00 88.62 91 SER A CA 1
ATOM 705 C C . SER A 1 91 ? -10.511 8.293 22.050 1.00 88.62 91 SER A C 1
ATOM 707 O O . SER A 1 91 ? -11.733 8.405 21.944 1.00 88.62 91 SER A O 1
ATOM 709 N N . ARG A 1 92 ? -9.925 8.095 23.242 1.00 87.69 92 ARG A N 1
ATOM 710 C CA . ARG A 1 92 ? -10.683 8.017 24.507 1.00 87.69 92 ARG A CA 1
ATOM 711 C C . ARG A 1 92 ? -11.390 9.325 24.830 1.00 87.69 92 ARG A C 1
ATOM 713 O O . ARG A 1 92 ? -12.557 9.302 25.209 1.00 87.69 92 ARG A O 1
ATOM 720 N N . PHE A 1 93 ? -10.695 10.448 24.676 1.00 87.19 93 PHE A N 1
ATOM 721 C CA . PHE A 1 93 ? -11.259 11.768 24.931 1.00 87.19 93 PHE A CA 1
ATOM 722 C C . PHE A 1 93 ? -12.450 12.070 24.007 1.00 87.19 93 PHE A C 1
ATOM 724 O O . PHE A 1 93 ? -13.504 12.490 24.478 1.00 87.19 93 PHE A O 1
ATOM 731 N N . LEU A 1 94 ? -12.317 11.805 22.705 1.00 85.06 94 LEU A N 1
ATOM 732 C CA . LEU A 1 94 ? -13.376 12.035 21.717 1.00 85.06 94 LEU A CA 1
ATOM 733 C C . LEU A 1 94 ? -14.604 11.158 21.967 1.00 85.06 94 LEU A C 1
ATOM 735 O O . LEU A 1 94 ? -15.727 11.634 21.807 1.00 85.06 94 LEU A O 1
ATOM 739 N N . LEU A 1 95 ? -14.394 9.916 22.414 1.00 82.25 95 LEU A N 1
ATOM 740 C CA . LEU A 1 95 ? -15.482 9.033 22.833 1.00 82.25 95 LEU A CA 1
ATOM 741 C C . LEU A 1 95 ? -16.202 9.549 24.074 1.00 82.25 95 LEU A C 1
ATOM 743 O O . LEU A 1 95 ? -17.426 9.605 24.092 1.00 82.25 95 LEU A O 1
ATOM 747 N N . GLN A 1 96 ? -15.460 9.995 25.089 1.00 81.12 96 GLN A N 1
ATOM 748 C CA . GLN A 1 96 ? -16.050 10.580 26.300 1.00 81.12 96 GLN A CA 1
ATOM 749 C C . GLN A 1 96 ? -16.860 11.850 26.014 1.00 81.12 96 GLN A C 1
ATOM 751 O O . GLN A 1 96 ? -17.763 12.188 26.775 1.00 81.12 96 GLN A O 1
ATOM 756 N N . LYS A 1 97 ? -16.527 12.569 24.938 1.00 79.94 97 LYS A N 1
ATOM 757 C CA . LYS A 1 97 ? -17.223 13.786 24.508 1.00 79.94 97 LYS A CA 1
ATOM 758 C C . LYS A 1 97 ? -18.347 13.538 23.500 1.00 79.94 97 LYS A C 1
ATOM 760 O O . LYS A 1 97 ? -19.003 14.505 23.132 1.00 79.94 97 LYS A O 1
ATOM 765 N N . GLY A 1 98 ? -18.557 12.299 23.044 1.00 75.69 98 GLY A N 1
ATOM 766 C CA . GLY A 1 98 ? -19.563 11.977 22.024 1.00 75.69 98 GLY A CA 1
ATOM 767 C C . GLY A 1 98 ? -19.301 12.636 20.664 1.00 75.69 98 GLY A C 1
ATOM 768 O O . GLY A 1 98 ? -20.223 12.817 19.882 1.00 75.69 98 GLY A O 1
ATOM 769 N N . VAL A 1 99 ? -18.055 13.043 20.386 1.00 77.88 99 VAL A N 1
ATOM 770 C CA . VAL A 1 99 ? -17.689 13.721 19.125 1.00 77.88 99 VAL A CA 1
ATOM 771 C C . VAL A 1 99 ? -17.552 12.716 17.984 1.00 77.88 99 VAL A C 1
ATOM 773 O O . VAL A 1 99 ? -17.856 13.019 16.835 1.00 77.88 99 VAL A O 1
ATOM 776 N N . LEU A 1 100 ? -17.063 11.519 18.304 1.00 70.62 100 LEU A N 1
ATOM 777 C CA . LEU A 1 100 ? -16.874 10.426 17.363 1.00 70.62 100 LEU A CA 1
ATOM 778 C C . LEU A 1 100 ? -17.340 9.141 18.027 1.00 70.62 100 LEU A C 1
ATOM 780 O O . LEU A 1 100 ? -16.652 8.605 18.897 1.00 70.62 100 LEU A O 1
ATOM 784 N N . ASP A 1 101 ? -18.479 8.633 17.584 1.00 67.50 101 ASP A N 1
ATOM 785 C CA . ASP A 1 101 ? -18.957 7.317 17.981 1.00 67.50 101 ASP A CA 1
ATOM 786 C C . ASP A 1 101 ? -18.072 6.215 17.373 1.00 67.50 101 ASP A C 1
ATOM 788 O O . ASP A 1 101 ? -17.471 6.368 16.308 1.00 67.50 101 ASP A O 1
ATOM 792 N N . SER A 1 102 ? -17.982 5.063 18.040 1.00 55.50 102 SER A N 1
ATOM 793 C CA . SER A 1 102 ? -17.357 3.867 17.444 1.00 55.50 102 SER A CA 1
ATOM 794 C C . SER A 1 102 ? -18.338 3.019 16.628 1.00 55.50 102 SER A C 1
ATOM 796 O O . SER A 1 102 ? -17.965 1.925 16.211 1.00 55.50 102 SER A O 1
ATOM 798 N N . PHE A 1 103 ? -19.586 3.457 16.438 1.00 53.53 103 PHE A N 1
ATOM 799 C CA . PHE A 1 103 ? -20.658 2.546 16.047 1.00 53.53 103 PHE A CA 1
ATOM 800 C C . PHE A 1 103 ? -20.543 1.979 14.630 1.00 53.53 103 PHE A C 1
ATOM 802 O O . PHE A 1 103 ? -20.494 2.694 13.629 1.00 53.53 103 PHE A O 1
ATOM 809 N N . SER A 1 104 ? -20.591 0.647 14.607 1.00 48.66 104 SER A N 1
ATOM 810 C CA . SER A 1 104 ? -21.183 -0.182 13.568 1.00 48.66 104 SER A CA 1
ATOM 811 C C . SER A 1 104 ? -22.710 -0.065 13.692 1.00 48.66 104 SER A C 1
ATOM 813 O O . SER A 1 104 ? -23.249 -0.399 14.736 1.00 48.66 104 SER A O 1
ATOM 815 N N . GLY A 1 105 ? -23.396 0.465 12.675 1.00 38.06 105 GLY A N 1
ATOM 816 C CA . GLY A 1 105 ? -24.844 0.299 12.466 1.00 38.06 105 GLY A CA 1
ATOM 817 C C . GLY A 1 105 ? -25.816 0.807 13.546 1.00 38.06 105 GLY A C 1
ATOM 818 O O . GLY A 1 105 ? -26.438 0.004 14.231 1.00 38.06 105 GLY A O 1
ATOM 819 N N . ARG A 1 106 ? -26.083 2.118 13.603 1.00 40.94 106 ARG A N 1
ATOM 820 C CA . ARG A 1 106 ? -27.360 2.644 14.128 1.00 40.94 106 ARG A CA 1
ATOM 821 C C . ARG A 1 106 ? -27.962 3.680 13.183 1.00 40.94 106 ARG A C 1
ATOM 823 O O . ARG A 1 106 ? -27.232 4.467 12.583 1.00 40.94 106 ARG A O 1
ATOM 830 N N . ASN A 1 107 ? -29.288 3.651 13.048 1.00 35.00 107 ASN A N 1
ATOM 831 C CA . ASN A 1 107 ? -30.067 4.678 12.358 1.00 35.00 107 ASN A CA 1
ATOM 832 C C . ASN A 1 107 ? -30.146 5.933 13.240 1.00 35.00 107 ASN A C 1
ATOM 834 O O . ASN A 1 107 ? -30.192 5.839 14.463 1.00 35.00 107 ASN A O 1
ATOM 838 N N . ALA A 1 108 ? -30.159 7.107 12.613 1.00 40.69 108 ALA A N 1
ATOM 839 C CA . ALA A 1 108 ? -30.020 8.414 13.257 1.00 40.69 108 ALA A CA 1
ATOM 840 C C . ALA A 1 108 ? -31.199 8.858 14.157 1.00 40.69 108 ALA A C 1
ATOM 842 O O . ALA A 1 108 ? -31.191 9.987 14.638 1.00 40.69 108 ALA A O 1
ATOM 843 N N . GLU A 1 109 ? -32.200 8.010 14.395 1.00 42.56 109 GLU A N 1
ATOM 844 C CA . GLU A 1 109 ? -33.438 8.386 15.097 1.00 42.56 109 GLU A CA 1
ATOM 845 C C . GLU A 1 109 ? -33.391 8.163 16.626 1.00 42.56 109 GLU A C 1
ATOM 847 O O . GLU A 1 109 ? -34.201 8.743 17.340 1.00 42.56 109 GLU A O 1
ATOM 852 N N . ASP A 1 110 ? -32.402 7.436 17.165 1.00 41.00 110 ASP A N 1
ATOM 853 C CA . ASP A 1 110 ? -32.370 7.057 18.597 1.00 41.00 110 ASP A CA 1
ATOM 854 C C . ASP A 1 110 ? -31.578 8.019 19.518 1.00 41.00 110 ASP A C 1
ATOM 856 O O . ASP A 1 110 ? -31.404 7.762 20.712 1.00 41.00 110 ASP A O 1
ATOM 860 N N . TYR A 1 111 ? -31.063 9.139 18.998 1.00 45.50 111 TYR A N 1
ATOM 861 C CA . TYR A 1 111 ? -30.103 9.992 19.720 1.00 45.50 111 TYR A CA 1
ATOM 862 C C . TYR A 1 111 ? -30.703 10.871 20.839 1.00 45.50 111 TYR A C 1
ATOM 864 O O . TYR A 1 111 ? -29.955 11.357 21.692 1.00 45.50 111 TYR A O 1
ATOM 872 N N . GLU A 1 112 ? -32.024 11.071 20.901 1.00 37.84 112 GLU A N 1
ATOM 873 C CA . GLU A 1 112 ? -32.624 11.980 21.897 1.00 37.84 112 GLU A CA 1
ATOM 874 C C . GLU A 1 112 ? -32.842 11.358 23.287 1.00 37.84 112 GLU A C 1
ATOM 876 O O . GLU A 1 112 ? -32.849 12.081 24.283 1.00 37.84 112 GLU A O 1
ATOM 881 N N . VAL A 1 113 ? -32.966 10.032 23.408 1.00 41.44 113 VAL A N 1
ATOM 882 C CA . VAL A 1 113 ? -33.451 9.421 24.665 1.00 41.44 113 VAL A CA 1
ATOM 883 C C . VAL A 1 113 ? -32.320 9.115 25.663 1.00 41.44 113 VAL A C 1
ATOM 885 O O . VAL A 1 113 ? -32.514 9.214 26.875 1.00 41.44 113 VAL A O 1
ATOM 888 N N . GLN A 1 114 ? -31.101 8.820 25.197 1.00 37.72 114 GLN A N 1
ATOM 889 C CA . GLN A 1 114 ? -30.033 8.311 26.076 1.00 37.72 114 GLN A CA 1
ATOM 890 C C . GLN A 1 114 ? -29.232 9.403 26.813 1.00 37.72 114 GLN A C 1
ATOM 892 O O . GLN A 1 114 ? -28.622 9.135 27.852 1.00 37.72 114 GLN A O 1
ATOM 897 N N . THR A 1 115 ? -29.238 10.643 26.314 1.00 40.59 115 THR A N 1
ATOM 898 C CA . THR A 1 115 ? -28.426 11.750 26.862 1.00 40.59 115 THR A CA 1
ATOM 899 C C . THR A 1 115 ? -28.869 12.162 28.274 1.00 40.59 115 THR A C 1
ATOM 901 O O . THR A 1 115 ? -28.066 12.663 29.060 1.00 40.59 115 THR A O 1
ATOM 904 N N . VAL A 1 116 ? -30.122 11.881 28.648 1.00 34.00 116 VAL A N 1
ATOM 905 C CA . VAL A 1 116 ? -30.697 12.285 29.942 1.00 34.00 116 VAL A CA 1
ATOM 906 C C . VAL A 1 116 ? -30.304 11.341 31.093 1.00 34.00 116 VAL A C 1
ATOM 908 O O . VAL A 1 116 ? -30.205 11.787 32.234 1.00 34.00 116 VAL A O 1
ATOM 911 N N . LEU A 1 117 ? -29.996 10.063 30.832 1.00 35.97 117 LEU A N 1
ATOM 912 C CA . LEU A 1 117 ? -29.688 9.097 31.902 1.00 35.97 117 LEU A CA 1
ATOM 913 C C . LEU A 1 117 ? -28.219 9.091 32.365 1.00 35.97 117 LEU A C 1
ATOM 915 O O . LEU A 1 117 ? -27.929 8.642 33.474 1.00 35.97 117 LEU A O 1
ATOM 919 N N . CYS A 1 118 ? -27.278 9.592 31.559 1.00 38.19 118 CYS A N 1
ATOM 920 C CA . CYS A 1 118 ? -25.844 9.437 31.841 1.00 38.19 118 CYS A CA 1
ATOM 921 C C . CYS A 1 118 ? -25.278 10.454 32.859 1.00 38.19 118 CYS A C 1
ATOM 923 O O . CYS A 1 118 ? -24.143 10.306 33.311 1.00 38.19 118 CYS A O 1
ATOM 925 N N . ILE A 1 119 ? -26.056 11.468 33.261 1.00 41.50 119 ILE A N 1
ATOM 926 C CA . ILE A 1 119 ? -25.604 12.533 34.179 1.00 41.50 119 ILE A CA 1
ATOM 927 C C . ILE A 1 119 ? -25.530 12.057 35.651 1.00 41.50 119 ILE A C 1
ATOM 929 O O . ILE A 1 119 ? -24.932 12.733 36.484 1.00 41.50 119 ILE A O 1
ATOM 933 N N . LEU A 1 120 ? -26.059 10.874 35.995 1.00 36.97 120 LEU A N 1
ATOM 934 C CA . LEU A 1 120 ? -26.284 10.480 37.397 1.00 36.97 120 LEU A CA 1
ATOM 935 C C . LEU A 1 120 ? -25.395 9.359 37.978 1.00 36.97 120 LEU A C 1
ATOM 937 O O . LEU A 1 120 ? -25.626 8.971 39.120 1.00 36.97 120 LEU A O 1
ATOM 941 N N . SER A 1 121 ? -24.366 8.845 37.291 1.00 33.25 121 SER A N 1
ATOM 942 C CA . SER A 1 121 ? -23.537 7.761 37.863 1.00 33.25 121 SER A CA 1
ATOM 943 C C . SER A 1 121 ? -22.038 7.907 37.589 1.00 33.25 121 SER A C 1
ATOM 945 O O . SER A 1 121 ? -21.521 7.553 36.532 1.00 33.25 121 SER A O 1
ATOM 947 N N . VAL A 1 122 ? -21.320 8.411 38.595 1.00 44.00 122 VAL A N 1
ATOM 948 C CA . VAL A 1 122 ? -19.856 8.371 38.701 1.00 44.00 122 VAL A CA 1
ATOM 949 C C . VAL A 1 122 ? -19.487 7.072 39.422 1.00 44.00 122 VAL A C 1
ATOM 951 O O . VAL A 1 122 ? -19.690 7.018 40.630 1.00 44.00 122 VAL A O 1
ATOM 954 N N . SER A 1 123 ? -19.000 6.030 38.719 1.00 33.88 123 SER A N 1
ATOM 955 C CA . SER A 1 123 ? -18.117 4.954 39.273 1.00 33.88 123 SER A CA 1
ATOM 956 C C . SER A 1 123 ? -17.957 3.655 38.440 1.00 33.88 123 SER A C 1
ATOM 958 O O . SER A 1 123 ? -17.593 2.622 39.001 1.00 33.88 123 SER A O 1
ATOM 960 N N . GLN A 1 124 ? -18.134 3.641 37.113 1.00 33.06 124 GLN A N 1
ATOM 961 C CA . GLN A 1 124 ? -17.800 2.449 36.302 1.00 33.06 124 GLN A CA 1
ATOM 962 C C . GLN A 1 124 ? -16.990 2.827 35.056 1.00 33.06 124 GLN A C 1
ATOM 964 O O . GLN A 1 124 ? -17.496 3.346 34.065 1.00 33.06 124 GLN A O 1
ATOM 969 N N . LEU A 1 125 ? -15.689 2.565 35.135 1.00 42.38 125 LEU A N 1
ATOM 970 C CA . LEU A 1 125 ? -14.724 2.671 34.051 1.00 42.38 125 LEU A CA 1
ATOM 971 C C . LEU A 1 125 ? -14.814 1.426 33.155 1.00 42.38 125 LEU A C 1
ATOM 973 O O . LEU A 1 125 ? -13.923 0.596 33.224 1.00 42.38 125 LEU A O 1
ATOM 977 N N . THR A 1 126 ? -15.846 1.284 32.322 1.00 38.66 126 THR A N 1
ATOM 978 C CA . THR A 1 126 ? -15.854 0.322 31.199 1.00 38.66 126 THR A CA 1
ATOM 979 C C . THR A 1 126 ? -17.067 0.566 30.304 1.00 38.66 126 THR A C 1
ATOM 981 O O . THR A 1 126 ? -18.195 0.506 30.777 1.00 38.66 126 THR A O 1
ATOM 984 N N . THR A 1 127 ? -16.822 0.807 29.010 1.00 40.22 127 THR A N 1
ATOM 985 C CA . THR A 1 127 ? -17.804 0.702 27.909 1.00 40.22 127 THR A CA 1
ATOM 986 C C . THR A 1 127 ? -19.128 1.443 28.117 1.00 40.22 127 THR A C 1
ATOM 988 O O . THR A 1 127 ? -20.158 0.835 28.393 1.00 40.22 127 THR A O 1
ATOM 991 N N . VAL A 1 128 ? -19.130 2.758 27.890 1.00 36.78 128 VAL A N 1
ATOM 992 C CA . VAL A 1 128 ? -20.385 3.467 27.608 1.00 36.78 128 VAL A CA 1
ATOM 993 C C . VAL A 1 128 ? -20.777 3.121 26.167 1.00 36.78 128 VAL A C 1
ATOM 995 O O . VAL A 1 128 ? -20.116 3.530 25.214 1.00 36.78 128 VAL A O 1
ATOM 998 N N . ASN A 1 129 ? -21.821 2.300 26.031 1.00 41.53 129 ASN A N 1
ATOM 999 C CA . ASN A 1 129 ? -22.525 1.967 24.789 1.00 41.53 129 ASN A CA 1
ATOM 1000 C C . ASN A 1 129 ? -21.640 1.422 23.660 1.00 41.53 129 ASN A C 1
ATOM 1002 O O . ASN A 1 129 ? -21.393 2.148 22.710 1.00 41.53 129 ASN A O 1
ATOM 1006 N N . GLY A 1 130 ? -21.166 0.172 23.721 1.00 48.28 130 GLY A N 1
ATOM 1007 C CA . GLY A 1 130 ? -20.623 -0.536 22.543 1.00 48.28 130 GLY A CA 1
ATOM 1008 C C . GLY A 1 130 ? -19.419 0.105 21.828 1.00 48.28 130 GLY A C 1
ATOM 1009 O O . GLY A 1 130 ? -18.988 -0.381 20.784 1.00 48.28 130 GLY A O 1
ATOM 1010 N N . THR A 1 131 ? -18.868 1.193 22.370 1.00 59.88 131 THR A N 1
ATOM 1011 C CA . THR A 1 131 ? -17.802 1.960 21.743 1.00 59.88 131 THR A CA 1
ATOM 1012 C C . THR A 1 131 ? -16.446 1.630 22.344 1.00 59.88 131 THR A C 1
ATOM 1014 O O . THR A 1 131 ? -16.296 1.529 23.564 1.00 59.88 131 THR A O 1
ATOM 1017 N N . VAL A 1 132 ? -15.444 1.430 21.481 1.00 76.56 132 VAL A N 1
ATOM 1018 C CA . VAL A 1 132 ? -14.104 1.011 21.900 1.00 76.56 132 VAL A CA 1
ATOM 1019 C C . VAL A 1 132 ? -13.060 1.996 21.382 1.00 76.56 132 VAL A C 1
ATOM 1021 O O . VAL A 1 132 ? -12.887 2.105 20.166 1.00 76.56 132 VAL A O 1
ATOM 1024 N N . PRO A 1 133 ? -12.348 2.702 22.285 1.00 86.88 133 PRO A N 1
ATOM 1025 C CA . PRO A 1 133 ? -11.255 3.580 21.892 1.00 86.88 133 PRO A CA 1
ATOM 1026 C C . PRO A 1 133 ? -10.139 2.786 21.227 1.00 86.88 133 PRO A C 1
ATOM 1028 O O . PRO A 1 133 ? -9.863 1.643 21.601 1.00 86.88 133 PRO A O 1
ATOM 1031 N N . LEU A 1 134 ? -9.416 3.440 20.321 1.00 90.75 134 LEU A N 1
ATOM 1032 C CA . LEU A 1 134 ? -8.196 2.870 19.772 1.00 90.75 134 LEU A CA 1
ATOM 1033 C C . LEU A 1 134 ? -7.147 2.702 20.869 1.00 90.75 134 LEU A C 1
ATOM 1035 O O . LEU A 1 134 ? -6.864 3.616 21.654 1.00 90.75 134 LEU A O 1
ATOM 1039 N N . ASN A 1 135 ? -6.528 1.528 20.907 1.00 91.56 135 ASN A N 1
ATOM 1040 C CA . ASN A 1 135 ? -5.336 1.304 21.713 1.00 91.56 135 ASN A CA 1
ATOM 1041 C C . ASN A 1 135 ? -4.068 1.744 20.960 1.00 91.56 135 ASN A C 1
ATOM 1043 O O . ASN A 1 135 ? -4.065 1.891 19.739 1.00 91.56 135 ASN A O 1
ATOM 1047 N N . ALA A 1 136 ? -2.963 1.916 21.689 1.00 93.25 136 ALA A N 1
ATOM 1048 C CA . ALA A 1 136 ? -1.699 2.376 21.112 1.00 93.25 136 ALA A CA 1
ATOM 1049 C C . ALA A 1 136 ? -1.193 1.476 19.969 1.00 93.25 136 ALA A C 1
ATOM 1051 O O . ALA A 1 136 ? -0.679 1.972 18.975 1.00 93.25 136 ALA A O 1
ATOM 1052 N N . ARG A 1 137 ? -1.398 0.154 20.037 1.00 95.19 137 ARG A N 1
ATOM 1053 C CA . ARG A 1 137 ? -1.004 -0.744 18.941 1.00 95.19 137 ARG A CA 1
ATOM 1054 C C . ARG A 1 137 ? -1.803 -0.456 17.667 1.00 95.19 137 ARG A C 1
ATOM 1056 O O . ARG A 1 137 ? -1.215 -0.418 16.591 1.00 95.19 137 ARG A O 1
ATOM 1063 N N . GLN A 1 138 ? -3.117 -0.265 17.776 1.00 96.00 138 GLN A N 1
ATOM 1064 C CA . GLN A 1 138 ? -3.964 0.083 16.631 1.00 96.00 138 GLN A CA 1
ATOM 1065 C C . GLN A 1 138 ? -3.536 1.425 16.044 1.00 96.00 138 GLN A C 1
ATOM 1067 O O . GLN A 1 138 ? -3.319 1.513 14.839 1.00 96.00 138 GLN A O 1
ATOM 1072 N N . CYS A 1 139 ? -3.319 2.431 16.894 1.00 96.50 139 CYS A N 1
ATOM 1073 C CA . CYS A 1 139 ? -2.823 3.733 16.461 1.00 96.50 139 CYS A CA 1
ATOM 1074 C C . CYS A 1 139 ? -1.477 3.619 15.738 1.00 96.50 139 CYS A C 1
ATOM 1076 O O . CYS A 1 139 ? -1.333 4.185 14.666 1.00 96.50 139 CYS A O 1
ATOM 1078 N N . PHE A 1 140 ? -0.520 2.849 16.265 1.00 96.50 140 PHE A N 1
ATOM 1079 C CA . PHE A 1 140 ? 0.782 2.640 15.622 1.00 96.50 140 PHE A CA 1
ATOM 1080 C C . PHE A 1 140 ? 0.645 2.046 14.212 1.00 96.50 140 PHE A C 1
ATOM 1082 O O . PHE A 1 140 ? 1.265 2.531 13.268 1.00 96.50 140 PHE A O 1
ATOM 1089 N N . LEU A 1 141 ? -0.209 1.029 14.050 1.00 97.81 141 LEU A N 1
ATOM 1090 C CA . LEU A 1 141 ? -0.480 0.427 12.741 1.00 97.81 141 LEU A CA 1
ATOM 1091 C C . LEU A 1 141 ? -1.118 1.430 11.770 1.00 97.81 141 LEU A C 1
ATOM 1093 O O . LEU A 1 141 ? -0.751 1.449 10.601 1.00 97.81 141 LEU A O 1
ATOM 1097 N N . LEU A 1 142 ? -2.045 2.262 12.250 1.00 97.56 142 LEU A N 1
ATOM 1098 C CA . LEU A 1 142 ? -2.742 3.271 11.443 1.00 97.56 142 LEU A CA 1
ATOM 1099 C C . LEU A 1 142 ? -1.838 4.448 11.063 1.00 97.56 142 LEU A C 1
ATOM 1101 O O . LEU A 1 142 ? -1.953 4.954 9.952 1.00 97.56 142 LEU A O 1
ATOM 1105 N N . ILE A 1 143 ? -0.924 4.848 11.951 1.00 96.31 143 ILE A N 1
ATOM 1106 C CA . ILE A 1 143 ? 0.114 5.846 11.670 1.00 96.31 143 ILE A CA 1
ATOM 1107 C C . ILE A 1 143 ? 0.986 5.359 10.520 1.00 96.31 143 ILE A C 1
ATOM 1109 O O . ILE A 1 143 ? 1.167 6.066 9.534 1.00 96.31 143 ILE A O 1
ATOM 1113 N N . PHE A 1 144 ? 1.467 4.120 10.621 1.00 96.88 144 PHE A N 1
ATOM 1114 C CA . PHE A 1 144 ? 2.327 3.534 9.602 1.00 96.88 144 PHE A CA 1
ATOM 1115 C C . PHE A 1 144 ? 1.573 3.293 8.282 1.00 96.88 144 PHE A C 1
ATOM 1117 O O . PHE A 1 144 ? 2.086 3.560 7.199 1.00 96.88 144 PHE A O 1
ATOM 1124 N N . ALA A 1 145 ? 0.316 2.848 8.348 1.00 97.50 145 ALA A N 1
ATOM 1125 C CA . ALA A 1 145 ? -0.526 2.723 7.163 1.00 97.50 145 ALA A CA 1
ATOM 1126 C C . ALA A 1 145 ? -0.747 4.081 6.478 1.00 97.50 145 ALA A C 1
ATOM 1128 O O . ALA A 1 145 ? -0.631 4.183 5.255 1.00 97.50 145 ALA A O 1
ATOM 1129 N N . GLY A 1 146 ? -1.058 5.116 7.263 1.00 96.06 146 GLY A N 1
ATOM 1130 C CA . GLY A 1 146 ? -1.270 6.471 6.773 1.00 96.06 146 GLY A CA 1
ATOM 1131 C C . GLY A 1 146 ? -0.019 7.021 6.103 1.00 96.06 146 GLY A C 1
ATOM 1132 O O . GLY A 1 146 ? -0.088 7.415 4.945 1.00 96.06 146 GLY A O 1
ATOM 1133 N N . SER A 1 147 ? 1.139 6.934 6.760 1.00 94.56 147 SER A N 1
ATOM 1134 C CA . SER A 1 147 ? 2.393 7.456 6.208 1.00 94.56 147 SER A CA 1
ATOM 1135 C C . SER A 1 147 ? 2.791 6.787 4.899 1.00 94.56 147 SER A C 1
ATOM 1137 O O . SER A 1 147 ? 3.169 7.458 3.952 1.00 94.56 147 SER A O 1
ATOM 1139 N N . LEU A 1 148 ? 2.646 5.471 4.779 1.00 95.62 148 LEU A N 1
ATOM 1140 C CA . LEU A 1 148 ? 2.917 4.793 3.510 1.00 95.62 148 LEU A CA 1
ATOM 1141 C C . LEU A 1 148 ? 1.892 5.150 2.423 1.00 95.62 148 LEU A C 1
ATOM 1143 O O . LEU A 1 148 ? 2.240 5.250 1.250 1.00 95.62 148 LEU A O 1
ATOM 1147 N N . SER A 1 149 ? 0.632 5.366 2.807 1.00 95.62 149 SER A N 1
ATOM 1148 C CA . SER A 1 149 ? -0.423 5.820 1.889 1.00 95.62 149 SER A CA 1
ATOM 1149 C C . SER A 1 149 ? -0.210 7.257 1.410 1.00 95.62 149 SER A C 1
ATOM 1151 O O . SER A 1 149 ? -0.656 7.592 0.317 1.00 95.62 149 SER A O 1
ATOM 1153 N N . HIS A 1 150 ? 0.467 8.087 2.207 1.00 94.12 150 HIS A N 1
ATOM 1154 C CA . HIS A 1 150 ? 0.923 9.418 1.816 1.00 94.12 150 HIS A CA 1
ATOM 1155 C C . HIS A 1 150 ? 1.909 9.309 0.644 1.00 94.12 150 HIS A C 1
ATOM 1157 O O . HIS A 1 150 ? 1.568 9.674 -0.482 1.00 94.12 150 HIS A O 1
ATOM 1163 N N . PHE A 1 151 ? 3.024 8.601 0.865 1.00 93.06 151 PHE A N 1
ATOM 1164 C CA . PHE A 1 151 ? 4.063 8.389 -0.147 1.00 93.06 151 PHE A CA 1
ATOM 1165 C C . PHE A 1 151 ? 3.589 7.660 -1.408 1.00 93.06 151 PHE A C 1
ATOM 1167 O O . PHE A 1 151 ? 4.206 7.796 -2.463 1.00 93.06 151 PHE A O 1
ATOM 1174 N N . PHE A 1 152 ? 2.499 6.889 -1.341 1.00 93.62 152 PHE A N 1
ATOM 1175 C CA . PHE A 1 152 ? 1.887 6.306 -2.536 1.00 93.62 152 PHE A CA 1
ATOM 1176 C C . PHE A 1 152 ? 1.514 7.376 -3.570 1.00 93.62 152 PHE A C 1
ATOM 1178 O O . PHE A 1 152 ? 1.796 7.208 -4.755 1.00 93.62 152 PHE A O 1
ATOM 1185 N N . LEU A 1 153 ? 0.883 8.471 -3.138 1.00 90.56 153 LEU A N 1
ATOM 1186 C CA . LEU A 1 153 ? 0.479 9.546 -4.043 1.00 90.56 153 LEU A CA 1
ATOM 1187 C C . LEU A 1 153 ? 1.662 10.444 -4.405 1.00 90.56 153 LEU A C 1
ATOM 1189 O O . LEU A 1 153 ? 1.776 10.840 -5.565 1.00 90.56 153 LEU A O 1
ATOM 1193 N N . ASP A 1 154 ? 2.569 10.701 -3.466 1.00 90.25 154 ASP A N 1
ATOM 1194 C CA . ASP A 1 154 ? 3.741 11.538 -3.733 1.00 90.25 154 ASP A CA 1
ATOM 1195 C C . ASP A 1 154 ? 4.663 10.900 -4.755 1.00 90.25 154 ASP A C 1
ATOM 1197 O O . ASP A 1 154 ? 4.990 11.502 -5.772 1.00 90.25 154 ASP A O 1
ATOM 1201 N N . HIS A 1 155 ? 4.988 9.618 -4.602 1.00 90.25 155 HIS A N 1
ATOM 1202 C CA . HIS A 1 155 ? 5.825 8.947 -5.589 1.00 90.25 155 HIS A CA 1
ATOM 1203 C C . HIS A 1 155 ? 5.217 8.947 -6.999 1.00 90.25 155 HIS A C 1
ATOM 1205 O O . HIS A 1 155 ? 5.976 8.930 -7.966 1.00 90.25 155 HIS A O 1
ATOM 1211 N N . LEU A 1 156 ? 3.887 8.996 -7.139 1.00 87.31 156 LEU A N 1
ATOM 1212 C CA . LEU A 1 156 ? 3.215 9.035 -8.442 1.00 87.31 156 LEU A CA 1
ATOM 1213 C C . LEU A 1 156 ? 3.104 10.442 -9.045 1.00 87.31 156 LEU A C 1
ATOM 1215 O O . LEU A 1 156 ? 3.157 10.577 -10.267 1.00 87.31 156 LEU A O 1
ATOM 1219 N N . PHE A 1 157 ? 2.915 11.476 -8.222 1.00 86.50 157 PHE A N 1
ATOM 1220 C CA . PHE A 1 157 ? 2.516 12.812 -8.694 1.00 86.50 157 PHE A CA 1
ATOM 1221 C C . PHE A 1 157 ? 3.445 13.945 -8.244 1.00 86.50 157 PHE A C 1
ATOM 1223 O O . PHE A 1 157 ? 3.262 15.104 -8.629 1.00 86.50 157 PHE A O 1
ATOM 1230 N N . GLU A 1 158 ? 4.440 13.648 -7.420 1.00 79.44 158 GLU A N 1
ATOM 1231 C CA . GLU A 1 158 ? 5.452 14.596 -6.991 1.00 79.44 158 GLU A CA 1
ATOM 1232 C C . GLU A 1 158 ? 6.608 14.696 -7.989 1.00 79.44 158 GLU A C 1
ATOM 1234 O O . GLU A 1 158 ? 6.879 13.774 -8.759 1.00 79.44 158 GLU A O 1
ATOM 1239 N N . GLU A 1 159 ? 7.263 15.860 -8.010 1.00 74.25 159 GLU A N 1
ATOM 1240 C CA . GLU A 1 159 ? 8.414 16.155 -8.870 1.00 74.25 159 GLU A CA 1
ATOM 1241 C C . GLU A 1 159 ? 8.168 15.870 -10.362 1.00 74.25 159 GLU A C 1
ATOM 1243 O O . GLU A 1 159 ? 9.096 15.552 -11.094 1.00 74.25 159 GLU A O 1
ATOM 1248 N N . ASN A 1 160 ? 6.918 15.956 -10.836 1.00 71.31 160 ASN A N 1
ATOM 1249 C CA . ASN A 1 160 ? 6.521 15.546 -12.192 1.00 71.31 160 ASN A CA 1
ATOM 1250 C C . ASN A 1 160 ? 6.911 14.091 -12.535 1.00 71.31 160 ASN A C 1
ATOM 1252 O O . ASN A 1 160 ? 7.221 13.788 -13.686 1.00 71.31 160 ASN A O 1
ATOM 1256 N N . GLY A 1 161 ? 6.908 13.191 -11.546 1.00 68.56 161 GLY A N 1
ATOM 1257 C CA . GLY A 1 161 ? 7.337 11.805 -11.726 1.00 68.56 161 GLY A CA 1
ATOM 1258 C C . GLY A 1 161 ? 8.859 11.661 -11.794 1.00 68.56 161 GLY A C 1
ATOM 1259 O O . GLY A 1 161 ? 9.362 10.805 -12.514 1.00 68.56 161 GLY A O 1
ATOM 1260 N N . HIS A 1 162 ? 9.612 12.500 -11.081 1.00 76.69 162 HIS A N 1
ATOM 1261 C CA . HIS A 1 162 ? 11.072 12.377 -10.980 1.00 76.69 162 HIS A CA 1
ATOM 1262 C C . HIS A 1 162 ? 11.569 11.912 -9.609 1.00 76.69 162 HIS A C 1
ATOM 1264 O O . HIS A 1 162 ? 12.781 11.809 -9.416 1.00 76.69 162 HIS A O 1
ATOM 1270 N N . SER A 1 163 ? 10.660 11.506 -8.713 1.00 85.75 163 SER A N 1
ATOM 1271 C CA . SER A 1 163 ? 11.050 10.933 -7.423 1.00 85.75 163 SER A CA 1
ATOM 1272 C C . SER A 1 163 ? 12.010 9.750 -7.603 1.00 85.75 163 SER A C 1
ATOM 1274 O O . SER A 1 163 ? 11.949 9.005 -8.591 1.00 85.75 163 SER A O 1
ATOM 1276 N N . SER A 1 164 ? 12.914 9.552 -6.641 1.00 89.44 164 SER A N 1
ATOM 1277 C CA . SER A 1 164 ? 13.903 8.464 -6.681 1.00 89.44 164 SER A CA 1
ATOM 1278 C C . SER A 1 164 ? 13.240 7.088 -6.825 1.00 89.44 164 SER A C 1
ATOM 1280 O O . SER A 1 164 ? 13.689 6.263 -7.623 1.00 89.44 164 SER A O 1
ATOM 1282 N N . MET A 1 165 ? 12.125 6.875 -6.120 1.00 90.94 165 MET A N 1
ATOM 1283 C CA . MET A 1 165 ? 11.306 5.668 -6.206 1.00 90.94 165 MET A CA 1
ATOM 1284 C C . MET A 1 165 ? 10.695 5.503 -7.598 1.00 90.94 165 MET A C 1
ATOM 1286 O O . MET A 1 165 ? 10.847 4.447 -8.204 1.00 90.94 165 MET A O 1
ATOM 1290 N N . TYR A 1 166 ? 10.041 6.529 -8.143 1.00 90.44 166 TYR A N 1
ATOM 1291 C CA . TYR A 1 166 ? 9.406 6.422 -9.457 1.00 90.44 166 TYR A CA 1
ATOM 1292 C C . TYR A 1 166 ? 10.425 6.248 -10.586 1.00 90.44 166 TYR A C 1
ATOM 1294 O O . TYR A 1 166 ? 10.259 5.401 -11.463 1.00 90.44 166 TYR A O 1
ATOM 1302 N N . THR A 1 167 ? 11.547 6.961 -10.509 1.00 91.69 167 THR A N 1
ATOM 1303 C CA . THR A 1 167 ? 12.680 6.777 -11.421 1.00 91.69 167 THR A CA 1
ATOM 1304 C C . THR A 1 167 ? 13.232 5.354 -11.327 1.00 91.69 167 THR A C 1
ATOM 1306 O O . THR A 1 167 ? 13.530 4.735 -12.352 1.00 91.69 167 THR A O 1
ATOM 1309 N N . TRP A 1 168 ? 13.322 4.789 -10.118 1.00 94.06 168 TRP A N 1
ATOM 1310 C CA . TRP A 1 168 ? 13.695 3.389 -9.931 1.00 94.06 168 TRP A CA 1
ATOM 1311 C C . TRP A 1 168 ? 12.664 2.432 -10.542 1.00 94.06 168 TRP A C 1
ATOM 1313 O O . TRP A 1 168 ? 13.072 1.516 -11.259 1.00 94.06 168 TRP A O 1
ATOM 1323 N N . ILE A 1 169 ? 11.359 2.666 -10.349 1.00 94.00 169 ILE A N 1
ATOM 1324 C CA . ILE A 1 169 ? 10.289 1.867 -10.968 1.00 94.00 169 ILE A CA 1
ATOM 1325 C C . ILE A 1 169 ? 10.488 1.838 -12.480 1.00 94.00 169 ILE A C 1
ATOM 1327 O O . ILE A 1 169 ? 10.664 0.759 -13.052 1.00 94.00 169 ILE A O 1
ATOM 1331 N N . LEU A 1 170 ? 10.565 3.010 -13.117 1.00 92.38 170 LEU A N 1
ATOM 1332 C CA . LEU A 1 170 ? 10.781 3.118 -14.558 1.00 92.38 170 LEU A CA 1
ATOM 1333 C C . LEU A 1 170 ? 12.088 2.444 -14.988 1.00 92.38 170 LEU A C 1
ATOM 1335 O O . LEU A 1 170 ? 12.124 1.781 -16.021 1.00 92.38 170 LEU A O 1
ATOM 1339 N N . SER A 1 171 ? 13.152 2.510 -14.184 1.00 92.50 171 SER A N 1
ATOM 1340 C CA . SER A 1 171 ? 14.426 1.845 -14.497 1.00 92.50 171 SER A CA 1
ATOM 1341 C C . SER A 1 171 ? 14.329 0.315 -14.608 1.00 92.50 171 SER A C 1
ATOM 1343 O O . SER A 1 171 ? 15.235 -0.319 -15.159 1.00 92.50 171 SER A O 1
ATOM 1345 N N . THR A 1 172 ? 13.251 -0.304 -14.111 1.00 94.56 172 THR A N 1
ATOM 1346 C CA . THR A 1 172 ? 13.002 -1.747 -14.271 1.00 94.56 172 THR A CA 1
ATOM 1347 C C . THR A 1 172 ? 12.429 -2.116 -15.644 1.00 94.56 172 THR A C 1
ATOM 1349 O O . THR A 1 172 ? 12.583 -3.264 -16.058 1.00 94.56 172 THR A O 1
ATOM 1352 N N . GLY A 1 173 ? 11.878 -1.147 -16.385 1.00 92.19 173 GLY A N 1
ATOM 1353 C CA . GLY A 1 173 ? 11.383 -1.318 -17.755 1.00 92.19 173 GLY A CA 1
ATOM 1354 C C . GLY A 1 173 ? 12.466 -1.243 -18.836 1.00 92.19 173 GLY A C 1
ATOM 1355 O O . GLY A 1 173 ? 13.676 -1.301 -18.559 1.00 92.19 173 GLY A O 1
ATOM 1356 N N . TRP A 1 174 ? 12.037 -1.119 -20.095 1.00 91.62 174 TRP A N 1
ATOM 1357 C CA . TRP A 1 174 ? 12.927 -0.987 -21.253 1.00 91.62 174 TRP A CA 1
ATOM 1358 C C . TRP A 1 174 ? 12.526 0.189 -22.148 1.00 91.62 174 TRP A C 1
ATOM 1360 O O . TRP A 1 174 ? 11.482 0.156 -22.783 1.00 91.62 174 TRP A O 1
ATOM 1370 N N . TRP A 1 175 ? 13.409 1.190 -22.257 1.00 89.94 175 TRP A N 1
ATOM 1371 C CA . TRP A 1 175 ? 13.090 2.473 -22.914 1.00 89.94 175 TRP A CA 1
ATOM 1372 C C . TRP A 1 175 ? 14.079 2.909 -24.002 1.00 89.94 175 TRP A C 1
ATOM 1374 O O . TRP A 1 175 ? 13.934 3.979 -24.581 1.00 89.94 175 TRP A O 1
ATOM 1384 N N . LYS A 1 176 ? 15.141 2.133 -24.260 1.00 83.62 176 LYS A N 1
ATOM 1385 C CA . LYS A 1 176 ? 16.221 2.563 -25.174 1.00 83.62 176 LYS A CA 1
ATOM 1386 C C . LYS A 1 176 ? 15.827 2.465 -26.644 1.00 83.62 176 LYS A C 1
ATOM 1388 O O . LYS A 1 176 ? 16.197 3.301 -27.457 1.00 83.62 176 LYS A O 1
ATOM 1393 N N . THR A 1 177 ? 15.133 1.390 -26.974 1.00 86.62 177 THR A N 1
ATOM 1394 C CA . THR A 1 177 ? 14.658 1.035 -28.310 1.00 86.62 177 THR A CA 1
ATOM 1395 C C . THR A 1 177 ? 13.379 0.240 -28.132 1.00 86.62 177 THR A C 1
ATOM 1397 O O . THR A 1 177 ? 13.076 -0.173 -27.012 1.00 86.62 177 THR A O 1
ATOM 1400 N N . ARG A 1 178 ? 12.711 -0.093 -29.239 1.00 86.94 178 ARG A N 1
ATOM 1401 C CA . ARG A 1 178 ? 11.683 -1.133 -29.225 1.00 86.94 178 ARG A CA 1
ATOM 1402 C C . ARG A 1 178 ? 12.199 -2.364 -28.480 1.00 86.94 178 ARG A C 1
ATOM 1404 O O . ARG A 1 178 ? 13.292 -2.855 -28.799 1.00 86.94 178 ARG A O 1
ATOM 1411 N N . ALA A 1 179 ? 11.455 -2.814 -27.475 1.00 85.56 179 ALA A N 1
ATOM 1412 C CA . ALA A 1 179 ? 11.907 -3.926 -26.653 1.00 85.56 179 ALA A CA 1
ATOM 1413 C C . ALA A 1 179 ? 12.007 -5.222 -27.479 1.00 85.56 179 ALA A C 1
ATOM 1415 O O . ALA A 1 179 ? 11.112 -5.522 -28.278 1.00 85.56 179 ALA A O 1
ATOM 1416 N N . PRO A 1 180 ? 13.085 -6.008 -27.308 1.00 84.25 180 PRO A N 1
ATOM 1417 C CA . PRO A 1 180 ? 13.206 -7.296 -27.972 1.00 84.25 180 PRO A CA 1
ATOM 1418 C C . PRO A 1 180 ? 12.154 -8.269 -27.429 1.00 84.25 180 PRO A C 1
ATOM 1420 O O . PRO A 1 180 ? 11.948 -8.370 -26.219 1.00 84.25 180 PRO A O 1
ATOM 1423 N N . VAL A 1 181 ? 11.509 -9.018 -28.325 1.00 82.75 181 VAL A N 1
ATOM 1424 C CA . VAL A 1 181 ? 10.566 -10.071 -27.931 1.00 82.75 181 VAL A CA 1
ATOM 1425 C C . VAL A 1 181 ? 11.351 -11.214 -27.295 1.00 82.75 181 VAL A C 1
ATOM 1427 O O . VAL A 1 181 ? 12.174 -11.849 -27.953 1.00 82.75 181 VAL A O 1
ATOM 1430 N N . ASN A 1 182 ? 11.095 -11.474 -26.014 1.00 85.50 182 ASN A N 1
ATOM 1431 C CA . ASN A 1 182 ? 11.706 -12.571 -25.276 1.00 85.50 182 ASN A CA 1
ATOM 1432 C C . ASN A 1 182 ? 10.717 -13.753 -25.183 1.00 85.50 182 ASN A C 1
ATOM 1434 O O . ASN A 1 182 ? 9.734 -13.647 -24.446 1.00 85.50 182 ASN A O 1
ATOM 1438 N N . PRO A 1 183 ? 10.936 -14.872 -25.902 1.00 89.69 183 PRO A N 1
ATOM 1439 C CA . PRO A 1 183 ? 10.026 -16.018 -25.857 1.00 89.69 183 PRO A CA 1
ATOM 1440 C C . PRO A 1 183 ? 9.956 -16.653 -24.462 1.00 89.69 183 PRO A C 1
ATOM 1442 O O . PRO A 1 183 ? 8.887 -17.111 -24.059 1.00 89.69 183 PRO A O 1
ATOM 1445 N N . ASP A 1 184 ? 11.048 -16.608 -23.690 1.00 90.81 184 ASP A N 1
ATOM 1446 C CA . ASP A 1 184 ? 11.082 -17.127 -22.319 1.00 90.81 184 ASP A CA 1
ATOM 1447 C C . ASP A 1 184 ? 10.090 -16.368 -21.430 1.00 90.81 184 ASP A C 1
ATOM 1449 O O . ASP A 1 184 ? 9.402 -16.968 -20.606 1.00 90.81 184 ASP A O 1
ATOM 1453 N N . ALA A 1 185 ? 9.965 -15.051 -21.632 1.00 91.69 185 ALA A N 1
ATOM 1454 C CA . ALA A 1 185 ? 9.019 -14.223 -20.893 1.00 91.69 185 ALA A CA 1
ATOM 1455 C C . ALA A 1 185 ? 7.571 -14.656 -21.160 1.00 91.69 185 ALA A C 1
ATOM 1457 O O . ALA A 1 185 ? 6.804 -14.811 -20.216 1.00 91.69 185 ALA A O 1
ATOM 1458 N N . VAL A 1 186 ? 7.211 -14.935 -22.418 1.00 91.75 186 VAL A N 1
ATOM 1459 C CA . VAL A 1 186 ? 5.859 -15.401 -22.781 1.00 91.75 186 VAL A CA 1
ATOM 1460 C C . VAL A 1 186 ? 5.525 -16.714 -22.076 1.00 91.75 186 VAL A C 1
ATOM 1462 O O . VAL A 1 186 ? 4.438 -16.855 -21.515 1.00 91.75 186 VAL A O 1
ATOM 1465 N N . VAL A 1 187 ? 6.465 -17.662 -22.067 1.00 94.75 187 VAL A N 1
ATOM 1466 C CA . VAL A 1 187 ? 6.272 -18.960 -21.409 1.00 94.75 187 VAL A CA 1
ATOM 1467 C C . VAL A 1 187 ? 6.145 -18.787 -19.898 1.00 94.75 187 VAL A C 1
ATOM 1469 O O . VAL A 1 187 ? 5.193 -19.293 -19.307 1.00 94.75 187 VAL A O 1
ATOM 1472 N N . VAL A 1 188 ? 7.063 -18.052 -19.265 1.00 95.06 188 VAL A N 1
ATOM 1473 C CA . VAL A 1 188 ? 7.061 -17.861 -17.807 1.00 95.06 188 VAL A CA 1
ATOM 1474 C C . VAL A 1 188 ? 5.810 -17.115 -17.351 1.00 95.06 188 VAL A C 1
ATOM 1476 O O . VAL A 1 188 ? 5.103 -17.608 -16.475 1.00 95.06 188 VAL A O 1
ATOM 1479 N N . ILE A 1 189 ? 5.481 -15.977 -17.965 1.00 93.81 189 ILE A N 1
ATOM 1480 C CA . ILE A 1 189 ? 4.284 -15.196 -17.619 1.00 93.81 189 ILE A CA 1
ATOM 1481 C C . ILE A 1 189 ? 3.028 -16.026 -17.873 1.00 93.81 189 ILE A C 1
ATOM 1483 O O . ILE A 1 189 ? 2.166 -16.108 -17.003 1.00 93.81 189 ILE A O 1
ATOM 1487 N N . GLY A 1 190 ? 2.943 -16.701 -19.024 1.00 95.31 190 GLY A N 1
ATOM 1488 C CA . GLY A 1 190 ? 1.813 -17.564 -19.359 1.00 95.31 190 GLY A CA 1
ATOM 1489 C C . GLY A 1 190 ? 1.585 -18.653 -18.309 1.00 95.31 190 GLY A C 1
ATOM 1490 O O . GLY A 1 190 ? 0.457 -18.837 -17.849 1.00 95.31 190 GLY A O 1
ATOM 1491 N N . LEU A 1 191 ? 2.653 -19.324 -17.865 1.00 97.50 191 LEU A N 1
ATOM 1492 C CA . LEU A 1 191 ? 2.584 -20.339 -16.812 1.00 97.50 191 LEU A CA 1
ATOM 1493 C C . LEU A 1 191 ? 2.189 -19.749 -15.454 1.00 97.50 191 LEU A C 1
ATOM 1495 O O . LEU A 1 191 ? 1.351 -20.331 -14.766 1.00 97.50 191 LEU A O 1
ATOM 1499 N N . LEU A 1 192 ? 2.750 -18.602 -15.065 1.00 97.38 192 LEU A N 1
ATOM 1500 C CA . LEU A 1 192 ? 2.439 -17.952 -13.788 1.00 97.38 192 LEU A CA 1
ATOM 1501 C C . LEU A 1 192 ? 0.993 -17.431 -13.752 1.00 97.38 192 LEU A C 1
ATOM 1503 O O . LEU A 1 192 ? 0.283 -17.660 -12.771 1.00 97.38 192 LEU A O 1
ATOM 1507 N N . CYS A 1 193 ? 0.513 -16.815 -14.834 1.00 96.94 193 CYS A N 1
ATOM 1508 C CA . CYS A 1 193 ? -0.881 -16.393 -14.977 1.00 96.94 193 CYS A CA 1
ATOM 1509 C C . CYS A 1 193 ? -1.839 -17.592 -14.975 1.00 96.94 193 CYS A C 1
ATOM 1511 O O . CYS A 1 193 ? -2.854 -17.565 -14.276 1.00 96.94 193 CYS A O 1
ATOM 1513 N N . ALA A 1 194 ? -1.508 -18.670 -15.694 1.00 97.75 194 ALA A N 1
ATOM 1514 C CA . ALA A 1 194 ? -2.295 -19.901 -15.674 1.00 97.75 194 ALA A CA 1
ATOM 1515 C C . ALA A 1 194 ? -2.324 -20.536 -14.275 1.00 97.75 194 ALA A C 1
ATOM 1517 O O . ALA A 1 194 ? -3.378 -20.994 -13.833 1.00 97.75 194 ALA A O 1
ATOM 1518 N N . ALA A 1 195 ? -1.205 -20.519 -13.544 1.00 97.62 195 ALA A N 1
ATOM 1519 C CA . ALA A 1 195 ? -1.132 -21.002 -12.168 1.00 97.62 195 ALA A CA 1
ATOM 1520 C C . ALA A 1 195 ? -1.987 -20.157 -11.211 1.00 97.62 195 ALA A C 1
ATOM 1522 O O . ALA A 1 195 ? -2.675 -20.722 -10.360 1.00 97.62 195 ALA A O 1
ATOM 1523 N N . LEU A 1 196 ? -2.001 -18.829 -11.368 1.00 96.81 196 LEU A N 1
ATOM 1524 C CA . LEU A 1 196 ? -2.862 -17.935 -10.588 1.00 96.81 196 LEU A CA 1
ATOM 1525 C C . LEU A 1 196 ? -4.342 -18.210 -10.845 1.00 96.81 196 LEU A C 1
ATOM 1527 O O . LEU A 1 196 ? -5.079 -18.512 -9.908 1.00 96.81 196 LEU A O 1
ATOM 1531 N N . ILE A 1 197 ? -4.773 -18.140 -12.107 1.00 96.75 197 ILE A N 1
ATOM 1532 C CA . ILE A 1 197 ? -6.185 -18.302 -12.481 1.00 96.75 197 ILE A CA 1
ATOM 1533 C C . ILE A 1 197 ? -6.647 -19.732 -12.181 1.00 96.75 197 ILE A C 1
ATOM 1535 O O . ILE A 1 197 ? -7.646 -19.941 -11.491 1.00 96.75 197 ILE A O 1
ATOM 1539 N N . GLY A 1 198 ? -5.895 -20.729 -12.650 1.00 96.44 198 GLY A N 1
ATOM 1540 C CA . GLY A 1 198 ? -6.201 -22.142 -12.446 1.00 96.44 198 GLY A CA 1
ATOM 1541 C C . GLY A 1 198 ? -6.172 -22.535 -10.971 1.00 96.44 198 GLY A C 1
ATOM 1542 O O . GLY A 1 198 ? -7.080 -23.219 -10.500 1.00 96.44 198 GLY A O 1
ATOM 1543 N N . GLY A 1 199 ? -5.184 -22.059 -10.212 1.00 95.31 199 GLY A N 1
ATOM 1544 C CA . GLY A 1 199 ? -5.087 -22.309 -8.777 1.00 95.31 199 GLY A CA 1
ATOM 1545 C C . GLY A 1 199 ? -6.210 -21.638 -7.983 1.00 95.31 199 GLY A C 1
ATOM 1546 O O . GLY A 1 199 ? -6.784 -22.276 -7.099 1.00 95.31 199 GLY A O 1
ATOM 1547 N N . PHE A 1 200 ? -6.597 -20.409 -8.335 1.00 94.88 200 PHE A N 1
ATOM 1548 C CA . PHE A 1 200 ? -7.756 -19.735 -7.744 1.00 94.88 200 PHE A CA 1
ATOM 1549 C C . PHE A 1 200 ? -9.047 -20.528 -7.993 1.00 94.88 200 PHE A C 1
ATOM 1551 O O . PHE A 1 200 ? -9.747 -20.887 -7.042 1.00 94.88 200 PHE A O 1
ATOM 1558 N N . ILE A 1 201 ? -9.324 -20.891 -9.253 1.00 94.56 201 ILE A N 1
ATOM 1559 C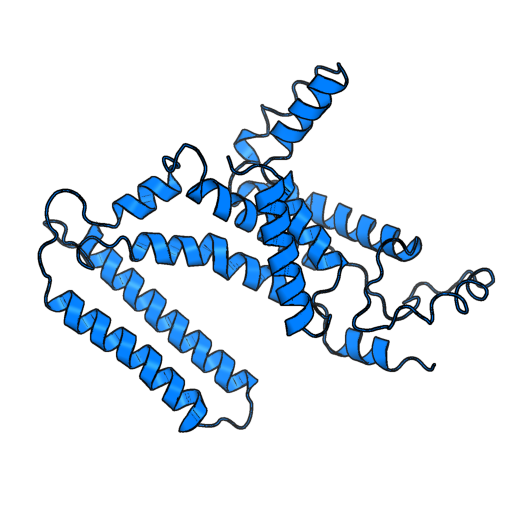 CA . ILE A 1 201 ? -10.486 -21.717 -9.619 1.00 94.56 201 ILE A CA 1
ATOM 1560 C C . ILE A 1 201 ? -10.456 -23.041 -8.850 1.00 94.56 201 ILE A C 1
ATOM 1562 O O . ILE A 1 201 ? -11.462 -23.453 -8.272 1.00 94.56 201 ILE A O 1
ATOM 1566 N N . TYR A 1 202 ? -9.300 -23.694 -8.776 1.00 93.62 202 TYR A N 1
ATOM 1567 C CA . TYR A 1 202 ? -9.146 -24.965 -8.081 1.00 93.62 202 TYR A CA 1
ATOM 1568 C C . TYR A 1 202 ? -9.449 -24.865 -6.578 1.00 93.62 202 TYR A C 1
ATOM 1570 O O . TYR A 1 202 ? -10.174 -25.706 -6.037 1.00 93.62 202 TYR A O 1
ATOM 1578 N N . ILE A 1 203 ? -8.944 -23.827 -5.902 1.00 93.00 203 ILE A N 1
ATOM 1579 C CA . ILE A 1 203 ? -9.155 -23.597 -4.464 1.00 93.00 203 ILE A CA 1
ATOM 1580 C C . ILE A 1 203 ? -10.635 -23.350 -4.144 1.00 93.00 203 ILE A C 1
ATOM 1582 O O . ILE A 1 203 ? -11.131 -23.857 -3.133 1.00 93.00 203 ILE A O 1
ATOM 1586 N N . TYR A 1 204 ? -11.341 -22.592 -4.987 1.00 89.88 204 TYR A N 1
ATOM 1587 C CA . TYR A 1 204 ? -12.720 -22.177 -4.709 1.00 89.88 204 TYR A CA 1
ATOM 1588 C C . TYR A 1 204 ? -13.798 -23.072 -5.331 1.00 89.88 204 TYR A C 1
ATOM 1590 O O . TYR A 1 204 ? -14.927 -23.062 -4.847 1.00 89.88 204 TYR A O 1
ATOM 1598 N N . ARG A 1 205 ? -13.482 -23.872 -6.358 1.00 89.06 205 ARG A N 1
ATOM 1599 C CA . ARG A 1 205 ? -14.463 -24.744 -7.036 1.00 89.06 205 ARG A CA 1
ATOM 1600 C C . ARG A 1 205 ? -14.210 -26.232 -6.834 1.00 89.06 205 ARG A C 1
ATOM 1602 O O . ARG A 1 205 ? -15.167 -26.974 -6.663 1.00 89.06 205 ARG A O 1
ATOM 1609 N N . VAL A 1 206 ? -12.953 -26.677 -6.852 1.00 77.75 206 VAL A N 1
ATOM 1610 C CA . VAL A 1 206 ? -12.619 -28.115 -6.935 1.00 77.75 206 VAL A CA 1
ATOM 1611 C C . VAL A 1 206 ? -12.228 -28.703 -5.581 1.00 77.75 206 VAL A C 1
ATOM 1613 O O . VAL A 1 206 ? -12.565 -29.845 -5.279 1.00 77.75 206 VAL A O 1
ATOM 1616 N N . LYS A 1 207 ? -11.554 -27.923 -4.728 1.00 67.75 207 LYS A N 1
ATOM 1617 C CA . LYS A 1 207 ? -11.253 -28.295 -3.337 1.00 67.75 207 LYS A CA 1
ATOM 1618 C C . LYS A 1 207 ? -11.916 -27.338 -2.344 1.00 67.75 207 LYS A C 1
ATOM 1620 O O . LYS A 1 207 ? -11.195 -26.651 -1.610 1.00 67.75 207 LYS A O 1
ATOM 1625 N N . PRO A 1 208 ? -13.260 -27.301 -2.268 1.00 68.81 208 PRO A N 1
ATOM 1626 C CA . PRO A 1 208 ? -13.927 -26.557 -1.217 1.00 68.81 208 PRO A CA 1
ATOM 1627 C C . PRO A 1 208 ? -13.483 -27.104 0.142 1.00 68.81 208 PRO A C 1
ATOM 1629 O O . PRO A 1 208 ? -13.791 -28.233 0.524 1.00 68.81 208 PRO A O 1
ATOM 1632 N N . LEU A 1 209 ? -12.676 -26.326 0.863 1.00 74.06 209 LEU A N 1
ATOM 1633 C CA . LEU A 1 209 ? -12.363 -26.648 2.249 1.00 74.06 209 LEU A CA 1
ATOM 1634 C C . LEU A 1 209 ? -13.602 -26.337 3.082 1.00 74.06 209 LEU A C 1
ATOM 1636 O O . LEU A 1 209 ? -14.320 -25.388 2.795 1.00 74.06 209 LEU A O 1
ATOM 1640 N N . LYS A 1 210 ? -13.788 -27.065 4.186 1.00 76.94 210 LYS A N 1
ATOM 1641 C CA . LYS A 1 210 ? -14.895 -26.826 5.128 1.00 76.94 210 LYS A CA 1
ATOM 1642 C C . LYS A 1 210 ? -14.917 -25.405 5.728 1.00 76.94 210 LYS A C 1
ATOM 1644 O O . LYS A 1 210 ? -15.868 -25.053 6.407 1.00 76.94 210 LYS A O 1
ATOM 1649 N N . SER A 1 211 ? -13.865 -24.604 5.526 1.00 83.75 211 SER A N 1
ATOM 1650 C CA . SER A 1 211 ? -13.742 -23.243 6.049 1.00 83.75 211 SER A CA 1
ATOM 1651 C C . SER A 1 211 ? -13.266 -22.275 4.967 1.00 83.75 211 SER A C 1
ATOM 1653 O O . SER A 1 211 ? -12.147 -22.409 4.459 1.00 83.75 211 SER A O 1
ATOM 1655 N N . VAL A 1 212 ? -14.083 -21.250 4.706 1.00 84.25 212 VAL A N 1
ATOM 1656 C CA . VAL A 1 212 ? -13.784 -20.127 3.800 1.00 84.25 212 VAL A CA 1
ATOM 1657 C C . VAL A 1 212 ? -12.469 -19.444 4.180 1.00 84.25 212 VAL A C 1
ATOM 1659 O O . VAL A 1 212 ? -11.637 -19.169 3.321 1.00 84.25 212 VAL A O 1
ATOM 1662 N N . ARG A 1 213 ? -12.206 -19.266 5.483 1.00 83.81 213 ARG A N 1
ATOM 1663 C CA . ARG A 1 213 ? -10.959 -18.664 5.985 1.00 83.81 213 ARG A CA 1
ATOM 1664 C C . ARG A 1 213 ? -9.721 -19.438 5.532 1.00 83.81 213 ARG A C 1
ATOM 1666 O O . ARG A 1 213 ? -8.707 -18.846 5.173 1.00 83.81 213 ARG A O 1
ATOM 1673 N N . ARG A 1 214 ? -9.794 -20.772 5.519 1.00 86.88 214 ARG A N 1
ATOM 1674 C CA . ARG A 1 214 ? -8.676 -21.619 5.084 1.00 86.88 214 ARG A CA 1
ATOM 1675 C C . ARG A 1 214 ? -8.481 -21.566 3.566 1.00 86.88 214 ARG A C 1
ATOM 1677 O O . ARG A 1 214 ? -7.339 -21.628 3.119 1.00 86.88 214 ARG A O 1
ATOM 1684 N N . GLN A 1 215 ? -9.559 -21.442 2.785 1.00 89.81 215 GLN A N 1
ATOM 1685 C CA . GLN A 1 215 ? -9.469 -21.230 1.332 1.00 89.81 215 GLN A CA 1
ATOM 1686 C C . GLN A 1 215 ? -8.828 -19.883 1.015 1.00 89.81 215 GLN A C 1
ATOM 1688 O O . GLN A 1 215 ? -7.874 -19.840 0.245 1.00 89.81 215 GLN A O 1
ATOM 1693 N N . TYR A 1 216 ? -9.277 -18.824 1.692 1.00 90.06 216 TYR A N 1
ATOM 1694 C CA . TYR A 1 216 ? -8.696 -17.490 1.600 1.00 90.06 216 TYR A CA 1
ATOM 1695 C C . TYR A 1 216 ? -7.185 -17.505 1.859 1.00 90.06 216 TYR A C 1
ATOM 1697 O O . TYR A 1 216 ? -6.423 -17.062 1.006 1.00 90.06 216 TYR A O 1
ATOM 1705 N N . HIS A 1 217 ? -6.729 -18.095 2.970 1.00 91.12 217 HIS A N 1
ATOM 1706 C CA . HIS A 1 217 ? -5.294 -18.171 3.268 1.00 91.12 217 HIS A CA 1
ATOM 1707 C C . HIS A 1 217 ? -4.507 -18.943 2.202 1.00 91.12 217 HIS A C 1
ATOM 1709 O O . HIS A 1 217 ? -3.413 -18.531 1.833 1.00 91.12 217 HIS A O 1
ATOM 1715 N N . LYS A 1 218 ? -5.057 -20.041 1.667 1.00 93.50 218 LYS A N 1
ATOM 1716 C CA . LYS A 1 218 ? -4.410 -20.761 0.560 1.00 93.50 218 LYS A CA 1
ATOM 1717 C C . LYS A 1 218 ? -4.344 -19.927 -0.716 1.00 93.50 218 LYS A C 1
ATOM 1719 O O . LYS A 1 218 ? -3.319 -19.959 -1.386 1.00 93.50 218 LYS A O 1
ATOM 1724 N N . SER A 1 219 ? -5.413 -19.203 -1.039 1.00 94.44 219 SER A N 1
ATOM 1725 C CA . SER A 1 219 ? -5.456 -18.316 -2.201 1.00 94.44 219 SER A CA 1
ATOM 1726 C C . SER A 1 219 ? -4.438 -17.190 -2.063 1.00 94.44 219 SER A C 1
ATOM 1728 O O . SER A 1 219 ? -3.693 -16.937 -2.998 1.00 94.44 219 SER A O 1
ATOM 1730 N N . LEU A 1 220 ? -4.358 -16.564 -0.888 1.00 93.75 220 LEU A N 1
ATOM 1731 C CA . LEU A 1 220 ? -3.389 -15.509 -0.607 1.00 93.75 220 LEU A CA 1
ATOM 1732 C C . LEU A 1 220 ? -1.952 -16.033 -0.695 1.00 93.75 220 LEU A C 1
ATOM 1734 O O . LEU A 1 220 ? -1.112 -15.399 -1.325 1.00 93.75 220 LEU A O 1
ATOM 1738 N N . ASN A 1 221 ? -1.678 -17.215 -0.136 1.00 95.81 221 ASN A N 1
ATOM 1739 C CA . ASN A 1 221 ? -0.359 -17.840 -0.232 1.00 95.81 221 ASN A CA 1
ATOM 1740 C C . ASN A 1 221 ? 0.018 -18.179 -1.680 1.00 95.81 221 ASN A C 1
ATOM 1742 O O . ASN A 1 221 ? 1.174 -18.010 -2.051 1.00 95.81 221 ASN A O 1
ATOM 1746 N N . LEU A 1 222 ? -0.938 -18.638 -2.498 1.00 96.81 222 LEU A N 1
ATOM 1747 C CA . LEU A 1 222 ? -0.719 -18.860 -3.929 1.00 96.81 222 LEU A CA 1
ATOM 1748 C C . LEU A 1 222 ? -0.367 -17.545 -4.636 1.00 96.81 222 LEU A C 1
ATOM 1750 O O . LEU A 1 222 ? 0.640 -17.492 -5.338 1.00 96.81 222 LEU A O 1
ATOM 1754 N N . THR A 1 223 ? -1.162 -16.491 -4.425 1.00 96.44 223 THR A N 1
ATOM 1755 C CA . THR A 1 223 ? -0.911 -15.169 -5.011 1.00 96.44 223 THR A CA 1
ATOM 1756 C C . THR A 1 223 ? 0.465 -14.642 -4.618 1.00 96.44 223 THR A C 1
ATOM 1758 O O . THR A 1 223 ? 1.219 -14.207 -5.484 1.00 96.44 223 THR A O 1
ATOM 1761 N N . LEU A 1 224 ? 0.826 -14.740 -3.336 1.00 95.88 224 LEU A N 1
ATOM 1762 C CA . LEU A 1 224 ? 2.126 -14.299 -2.835 1.00 95.88 224 LEU A CA 1
ATOM 1763 C C . LEU A 1 224 ? 3.275 -15.119 -3.433 1.00 95.88 224 LEU A C 1
ATOM 1765 O O . LEU A 1 224 ? 4.271 -14.545 -3.861 1.00 95.88 224 LEU A O 1
ATOM 1769 N N . ALA A 1 225 ? 3.138 -16.446 -3.503 1.00 97.31 225 ALA A N 1
ATOM 1770 C CA . ALA A 1 225 ? 4.160 -17.313 -4.082 1.00 97.31 225 ALA A CA 1
ATOM 1771 C C . ALA A 1 225 ? 4.410 -16.988 -5.561 1.00 97.31 225 ALA A C 1
ATOM 1773 O O . ALA A 1 225 ? 5.564 -16.892 -5.976 1.00 97.31 225 ALA A O 1
ATOM 1774 N N . VAL A 1 226 ? 3.347 -16.770 -6.343 1.00 97.75 226 VAL A N 1
ATOM 1775 C CA . VAL A 1 226 ? 3.482 -16.382 -7.753 1.00 97.75 226 VAL A CA 1
ATOM 1776 C C . VAL A 1 226 ? 4.074 -14.982 -7.890 1.00 97.75 226 VAL A C 1
ATOM 1778 O O . VAL A 1 226 ? 4.983 -14.804 -8.695 1.00 97.75 226 VAL A O 1
ATOM 1781 N N . ALA A 1 227 ? 3.628 -14.008 -7.092 1.00 96.62 227 ALA A N 1
ATOM 1782 C CA . ALA A 1 227 ? 4.182 -12.656 -7.120 1.00 96.62 227 ALA A CA 1
ATOM 1783 C C . ALA A 1 227 ? 5.688 -12.654 -6.809 1.00 96.62 227 ALA A C 1
ATOM 1785 O O . ALA A 1 227 ? 6.466 -12.048 -7.540 1.00 96.62 227 ALA A O 1
ATOM 1786 N N . VAL A 1 228 ? 6.122 -13.394 -5.782 1.00 97.38 228 VAL A N 1
ATOM 1787 C CA . VAL A 1 228 ? 7.547 -13.533 -5.437 1.00 97.38 228 VAL A CA 1
ATOM 1788 C C . VAL A 1 228 ? 8.321 -14.218 -6.561 1.00 97.38 228 VAL A C 1
ATOM 1790 O O . VAL A 1 228 ? 9.364 -13.712 -6.968 1.00 97.38 228 VAL A O 1
ATOM 1793 N N . ALA A 1 229 ? 7.819 -15.338 -7.091 1.00 97.62 229 ALA A N 1
ATOM 1794 C CA . ALA A 1 229 ? 8.465 -16.035 -8.202 1.00 97.62 229 ALA A CA 1
ATOM 1795 C C . ALA A 1 229 ? 8.616 -15.125 -9.432 1.00 97.62 229 ALA A C 1
ATOM 1797 O O . ALA A 1 229 ? 9.669 -15.114 -10.071 1.00 97.62 229 ALA A O 1
ATOM 1798 N N . TYR A 1 230 ? 7.592 -14.322 -9.722 1.00 97.31 230 TYR A N 1
ATOM 1799 C CA . TYR A 1 230 ? 7.609 -13.379 -10.828 1.00 97.31 230 TYR A CA 1
ATOM 1800 C C . TYR A 1 230 ? 8.614 -12.244 -10.610 1.00 97.31 230 TYR A C 1
ATOM 1802 O O . TYR A 1 230 ? 9.446 -11.986 -11.478 1.00 97.31 230 TYR A O 1
ATOM 1810 N N . CYS A 1 231 ? 8.623 -11.634 -9.422 1.00 97.38 231 CYS A N 1
ATOM 1811 C CA . CYS A 1 231 ? 9.606 -10.614 -9.066 1.00 97.38 231 CYS A CA 1
ATOM 1812 C C . CYS A 1 231 ? 11.043 -11.149 -9.150 1.00 97.38 231 CYS A C 1
ATOM 1814 O O . CYS A 1 231 ? 11.914 -10.472 -9.692 1.00 97.38 231 CYS A O 1
ATOM 1816 N N . LEU A 1 232 ? 11.298 -12.372 -8.669 1.00 97.06 232 LEU A N 1
ATOM 1817 C CA . LEU A 1 232 ? 12.615 -13.013 -8.763 1.00 97.06 232 LEU A CA 1
ATOM 1818 C C . LEU A 1 232 ? 13.032 -13.249 -10.217 1.00 97.06 232 LEU A C 1
ATOM 1820 O O . LEU A 1 232 ? 14.183 -12.990 -10.578 1.00 97.06 232 LEU A O 1
ATOM 1824 N N . TRP A 1 233 ? 12.102 -13.694 -11.064 1.00 96.31 233 TRP A N 1
ATOM 1825 C CA . TRP A 1 233 ? 12.355 -13.844 -12.493 1.00 96.31 233 TRP A CA 1
ATOM 1826 C C . TRP A 1 233 ? 12.698 -12.500 -13.141 1.00 96.31 233 TRP A C 1
ATOM 1828 O O . TRP A 1 233 ? 13.762 -12.386 -13.754 1.00 96.31 233 TRP A O 1
ATOM 1838 N N . CYS A 1 234 ? 11.876 -11.465 -12.952 1.00 96.00 234 CYS A N 1
ATOM 1839 C CA . CYS A 1 234 ? 12.148 -10.135 -13.495 1.00 96.00 234 CYS A CA 1
ATOM 1840 C C . CYS A 1 234 ? 13.495 -9.588 -13.006 1.00 96.00 234 CYS A C 1
ATOM 1842 O O . CYS A 1 234 ? 14.312 -9.148 -13.815 1.00 96.00 234 CYS A O 1
ATOM 1844 N N . ALA A 1 235 ? 13.780 -9.699 -11.706 1.00 96.12 235 ALA A N 1
ATOM 1845 C CA . ALA A 1 235 ? 15.055 -9.288 -11.125 1.00 96.12 235 ALA A CA 1
ATOM 1846 C C . ALA A 1 235 ? 16.243 -10.031 -11.758 1.00 96.12 235 ALA A C 1
ATOM 1848 O O . ALA A 1 235 ? 17.273 -9.414 -12.031 1.00 96.12 235 ALA A O 1
ATOM 1849 N N . SER A 1 236 ? 16.103 -11.326 -12.062 1.00 95.56 236 SER A N 1
ATOM 1850 C CA . SER A 1 236 ? 17.151 -12.084 -12.753 1.00 95.56 236 SER A CA 1
ATOM 1851 C C . SER A 1 236 ? 17.435 -11.550 -14.159 1.00 95.56 236 SER A C 1
ATOM 1853 O O . SER A 1 236 ? 18.598 -11.347 -14.508 1.00 95.56 236 SER A O 1
ATOM 1855 N N . GLN A 1 237 ? 16.396 -11.231 -14.940 1.00 93.69 237 GLN A N 1
ATOM 1856 C CA . GLN A 1 237 ? 16.554 -10.701 -16.302 1.00 93.69 237 GLN A CA 1
ATOM 1857 C C . GLN A 1 237 ? 17.202 -9.308 -16.312 1.00 93.69 237 GLN A C 1
ATOM 1859 O O . GLN A 1 237 ? 18.009 -8.988 -17.189 1.00 93.69 237 GLN A O 1
ATOM 1864 N N . ILE A 1 238 ? 16.859 -8.500 -15.308 1.00 93.25 238 ILE A N 1
ATOM 1865 C CA . ILE A 1 238 ? 17.266 -7.100 -15.168 1.00 93.25 238 ILE A CA 1
ATOM 1866 C C . ILE A 1 238 ? 18.684 -6.975 -14.595 1.00 93.25 238 ILE A C 1
ATOM 1868 O O . ILE A 1 238 ? 19.477 -6.182 -15.108 1.00 93.25 238 ILE A O 1
ATOM 1872 N N . TYR A 1 239 ? 19.001 -7.727 -13.536 1.00 95.00 239 TYR A N 1
ATOM 1873 C CA . TYR A 1 239 ? 20.213 -7.526 -12.734 1.00 95.00 239 TYR A CA 1
ATOM 1874 C C . TYR A 1 239 ? 21.258 -8.639 -12.876 1.00 95.00 239 TYR A C 1
ATOM 1876 O O . TYR A 1 239 ? 22.440 -8.377 -12.655 1.00 95.00 239 TYR A O 1
ATOM 1884 N N . LEU A 1 240 ? 20.859 -9.867 -13.229 1.00 95.38 240 LEU A N 1
ATOM 1885 C CA . LEU A 1 240 ? 21.768 -11.023 -13.247 1.00 95.38 240 LEU A CA 1
ATOM 1886 C C . LEU A 1 240 ? 22.221 -11.412 -14.661 1.00 95.38 240 LEU A C 1
ATOM 1888 O O . LEU A 1 240 ? 23.378 -11.786 -14.854 1.00 95.38 240 LEU A O 1
ATOM 1892 N N . VAL A 1 241 ? 21.344 -11.310 -15.662 1.00 92.19 241 VAL A N 1
ATOM 1893 C CA . VAL A 1 241 ? 21.670 -11.668 -17.052 1.00 92.19 241 VAL A CA 1
ATOM 1894 C C . VAL A 1 241 ? 22.511 -10.574 -17.726 1.00 92.19 241 VAL A C 1
ATOM 1896 O O . VAL A 1 241 ? 22.200 -9.386 -17.642 1.00 92.19 241 VAL A O 1
ATOM 1899 N N . ARG A 1 242 ? 23.578 -10.978 -18.435 1.00 90.12 242 ARG A N 1
ATOM 1900 C CA . ARG A 1 242 ? 24.454 -10.087 -19.218 1.00 90.12 242 ARG A CA 1
ATOM 1901 C C . ARG A 1 242 ? 24.472 -10.488 -20.705 1.00 90.12 242 ARG A C 1
ATOM 1903 O O . ARG A 1 242 ? 24.753 -11.651 -20.988 1.00 90.12 242 ARG A O 1
ATOM 1910 N N . PRO A 1 243 ? 24.236 -9.558 -21.653 1.00 87.00 243 PRO A N 1
ATOM 1911 C CA . PRO A 1 243 ? 23.759 -8.187 -21.439 1.00 87.00 243 PRO A CA 1
ATOM 1912 C C . PRO A 1 243 ? 22.349 -8.179 -20.827 1.00 87.00 243 PRO A C 1
ATOM 1914 O O . PRO A 1 243 ? 21.599 -9.138 -21.007 1.00 87.00 243 PRO A O 1
ATOM 1917 N N . ARG A 1 244 ? 22.006 -7.101 -20.106 1.00 88.69 244 ARG A N 1
ATOM 1918 C CA . ARG A 1 244 ? 20.679 -6.921 -19.496 1.00 88.69 244 ARG A CA 1
ATOM 1919 C C . ARG A 1 244 ? 19.584 -7.202 -20.524 1.00 88.69 244 ARG A C 1
ATOM 1921 O O . ARG A 1 244 ? 19.636 -6.665 -21.632 1.00 88.69 244 ARG A O 1
ATOM 1928 N N . ARG A 1 245 ? 18.575 -7.981 -20.131 1.00 88.75 245 ARG A N 1
ATOM 1929 C CA . ARG A 1 245 ? 17.400 -8.269 -20.961 1.00 88.75 245 ARG A CA 1
ATOM 1930 C C . ARG A 1 245 ? 16.177 -7.539 -20.419 1.00 88.75 245 ARG A C 1
ATOM 1932 O O . ARG A 1 245 ? 16.049 -7.329 -19.216 1.00 88.75 245 ARG A O 1
ATOM 1939 N N . ALA A 1 246 ? 15.278 -7.156 -21.318 1.00 87.94 246 ALA A N 1
ATOM 1940 C CA . ALA A 1 246 ? 13.933 -6.758 -20.934 1.00 87.94 246 ALA A CA 1
ATOM 1941 C C . ALA A 1 246 ? 13.218 -7.967 -20.312 1.00 87.94 246 ALA A C 1
ATOM 1943 O O . ALA A 1 246 ? 13.171 -9.034 -20.932 1.00 87.94 246 ALA A O 1
ATOM 1944 N N . ALA A 1 247 ? 12.700 -7.814 -19.090 1.00 87.69 247 ALA A N 1
ATOM 1945 C CA . ALA A 1 247 ? 11.945 -8.878 -18.437 1.00 87.69 247 ALA A CA 1
ATOM 1946 C C . ALA A 1 247 ? 10.645 -9.151 -19.205 1.00 87.69 247 ALA A C 1
ATOM 1948 O O . ALA A 1 247 ? 10.400 -10.296 -19.580 1.00 87.69 247 ALA A O 1
ATOM 1949 N N . VAL A 1 248 ? 9.877 -8.093 -19.497 1.00 88.00 248 VAL A N 1
ATOM 1950 C CA . VAL A 1 248 ? 8.606 -8.146 -20.232 1.00 88.00 248 VAL A CA 1
ATOM 1951 C C . VAL A 1 248 ? 8.476 -6.930 -21.142 1.00 88.00 248 VAL A C 1
ATOM 1953 O O . VAL A 1 248 ? 7.929 -5.908 -20.753 1.00 88.00 248 VAL A O 1
ATOM 1956 N N . GLY A 1 249 ? 8.990 -7.024 -22.369 1.00 86.56 249 GLY A N 1
ATOM 1957 C CA . GLY A 1 249 ? 8.842 -5.939 -23.341 1.00 86.56 249 GLY A CA 1
ATOM 1958 C C . GLY A 1 249 ? 9.307 -4.581 -22.792 1.00 86.56 249 GLY A C 1
ATOM 1959 O O . GLY A 1 249 ? 10.412 -4.473 -22.267 1.00 86.56 249 GLY A O 1
ATOM 1960 N N . GLU A 1 250 ? 8.469 -3.557 -22.935 1.00 87.94 250 GLU A N 1
ATOM 1961 C CA . GLU A 1 250 ? 8.740 -2.186 -22.468 1.00 87.94 250 GLU A CA 1
ATOM 1962 C C . GLU A 1 250 ? 8.279 -1.957 -21.013 1.00 87.94 250 GLU A C 1
ATOM 1964 O O . GLU A 1 250 ? 8.560 -0.911 -20.431 1.00 87.94 250 GLU A O 1
ATOM 1969 N N . GLU A 1 251 ? 7.653 -2.958 -20.388 1.00 91.25 251 GLU A N 1
ATOM 1970 C CA . GLU A 1 251 ? 6.940 -2.825 -19.117 1.00 91.25 251 GLU A CA 1
ATOM 1971 C C . GLU A 1 251 ? 7.863 -2.865 -17.886 1.00 91.25 251 GLU A C 1
ATOM 1973 O O . GLU A 1 251 ? 8.853 -3.603 -17.824 1.00 91.25 251 GLU A O 1
ATOM 1978 N N . ALA A 1 252 ? 7.506 -2.082 -16.865 1.00 93.44 252 ALA A N 1
ATOM 1979 C CA . ALA A 1 252 ? 8.247 -1.913 -15.610 1.00 93.44 252 ALA A CA 1
ATOM 1980 C C . ALA A 1 252 ? 7.712 -2.797 -14.460 1.00 93.44 252 ALA A C 1
ATOM 1982 O O . ALA A 1 252 ? 7.636 -2.369 -13.305 1.00 93.44 252 ALA A O 1
ATOM 1983 N N . ASP A 1 253 ? 7.332 -4.038 -14.771 1.00 94.75 253 ASP A N 1
ATOM 1984 C CA . ASP A 1 253 ? 6.568 -4.925 -13.881 1.00 94.75 253 ASP A CA 1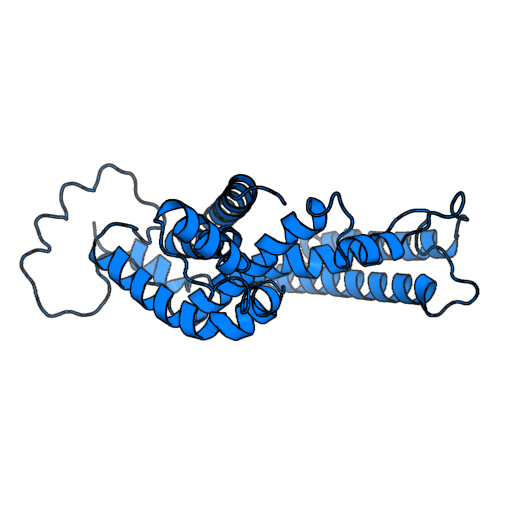
ATOM 1985 C C . ASP A 1 253 ? 7.185 -5.117 -12.495 1.00 94.75 253 ASP A C 1
ATOM 1987 O O . ASP A 1 253 ? 6.474 -5.093 -11.490 1.00 94.75 253 ASP A O 1
ATOM 1991 N N . LEU A 1 254 ? 8.510 -5.291 -12.417 1.00 96.19 254 LEU A N 1
ATOM 1992 C CA . LEU A 1 254 ? 9.195 -5.476 -11.136 1.00 96.19 254 LEU A CA 1
ATOM 1993 C C . LEU A 1 254 ? 9.022 -4.251 -10.235 1.00 96.19 254 LEU A C 1
ATOM 1995 O O . LEU A 1 254 ? 8.652 -4.393 -9.069 1.00 96.19 254 LEU A O 1
ATOM 1999 N N . GLY A 1 255 ? 9.292 -3.063 -10.778 1.00 95.56 255 GLY A N 1
ATOM 2000 C CA . GLY A 1 255 ? 9.156 -1.812 -10.049 1.00 95.56 255 GLY A CA 1
ATOM 2001 C C . GLY A 1 255 ? 7.718 -1.589 -9.598 1.00 95.56 255 GLY A C 1
ATOM 2002 O O . GLY A 1 255 ? 7.481 -1.312 -8.424 1.00 95.56 255 GLY A O 1
ATOM 2003 N N . VAL A 1 256 ? 6.758 -1.800 -10.504 1.00 95.94 256 VAL A N 1
ATOM 2004 C CA . VAL A 1 256 ? 5.322 -1.640 -10.230 1.00 95.94 256 VAL A CA 1
ATOM 2005 C C . VAL A 1 256 ? 4.853 -2.589 -9.126 1.00 95.94 256 VAL A C 1
ATOM 2007 O O . VAL A 1 256 ? 4.178 -2.154 -8.197 1.00 95.94 256 VAL A O 1
ATOM 2010 N N . LEU A 1 257 ? 5.224 -3.872 -9.173 1.00 96.44 257 LEU A N 1
ATOM 2011 C CA . LEU A 1 257 ? 4.801 -4.845 -8.160 1.00 96.44 257 LEU A CA 1
ATOM 2012 C C . LEU A 1 257 ? 5.400 -4.566 -6.783 1.00 96.44 257 LEU A C 1
ATOM 2014 O O . LEU A 1 257 ? 4.698 -4.696 -5.780 1.00 96.44 257 LEU A O 1
ATOM 2018 N N . VAL A 1 258 ? 6.674 -4.169 -6.721 1.00 96.38 258 VAL A N 1
ATOM 2019 C CA . VAL A 1 258 ? 7.315 -3.778 -5.456 1.00 96.38 258 VAL A CA 1
ATOM 2020 C C . VAL A 1 258 ? 6.657 -2.518 -4.895 1.00 96.38 258 VAL A C 1
ATOM 2022 O O . VAL A 1 258 ? 6.307 -2.489 -3.715 1.00 96.38 258 VAL A O 1
ATOM 2025 N N . PHE A 1 259 ? 6.416 -1.517 -5.743 1.00 96.31 259 PHE A N 1
ATOM 2026 C CA . PHE A 1 259 ? 5.746 -0.278 -5.362 1.00 96.31 259 PHE A CA 1
ATOM 2027 C C . PHE A 1 259 ? 4.330 -0.528 -4.827 1.00 96.31 259 PHE A C 1
ATOM 2029 O O . PHE A 1 259 ? 4.015 -0.128 -3.707 1.00 96.31 259 PHE A O 1
ATOM 2036 N N . LEU A 1 260 ? 3.497 -1.264 -5.570 1.00 96.62 260 LEU A N 1
ATOM 2037 C CA . LEU A 1 260 ? 2.155 -1.642 -5.121 1.00 96.62 260 LEU A CA 1
ATOM 2038 C C . LEU A 1 260 ? 2.203 -2.480 -3.839 1.00 96.62 260 LEU A C 1
ATOM 2040 O O . LEU A 1 260 ? 1.374 -2.299 -2.949 1.00 96.62 260 LEU A O 1
ATOM 2044 N N . GLY A 1 261 ? 3.177 -3.382 -3.709 1.00 96.00 261 GLY A N 1
ATOM 2045 C CA . GLY A 1 261 ? 3.374 -4.176 -2.500 1.00 96.00 261 GLY A CA 1
ATOM 2046 C C . GLY A 1 261 ? 3.575 -3.309 -1.256 1.00 96.00 261 GLY A C 1
ATOM 2047 O O . GLY A 1 261 ? 2.886 -3.513 -0.256 1.00 96.00 261 GLY A O 1
ATOM 2048 N N . ILE A 1 262 ? 4.480 -2.330 -1.336 1.00 95.62 262 ILE A N 1
ATOM 2049 C CA . ILE A 1 262 ? 4.898 -1.493 -0.201 1.00 95.62 262 ILE A CA 1
ATOM 2050 C C . ILE A 1 262 ? 3.903 -0.368 0.090 1.00 95.62 262 ILE A C 1
ATOM 2052 O O . ILE A 1 262 ? 3.563 -0.153 1.250 1.00 95.62 262 ILE A O 1
ATOM 2056 N N . PHE A 1 263 ? 3.442 0.346 -0.936 1.00 96.00 263 PHE A N 1
ATOM 2057 C CA . PHE A 1 263 ? 2.699 1.600 -0.769 1.00 96.00 263 PHE A CA 1
ATOM 2058 C C . PHE A 1 263 ? 1.187 1.452 -0.965 1.00 96.00 263 PHE A C 1
ATOM 2060 O O . PHE A 1 263 ? 0.431 2.330 -0.561 1.00 96.00 263 PHE A O 1
ATOM 2067 N N . PHE A 1 264 ? 0.717 0.333 -1.530 1.00 95.81 264 PHE A N 1
ATOM 2068 C CA . PHE A 1 264 ? -0.715 0.084 -1.721 1.00 95.81 264 PHE A CA 1
ATOM 2069 C C . PHE A 1 264 ? -1.234 -1.076 -0.863 1.00 95.81 264 PHE A C 1
ATOM 2071 O O . PHE A 1 264 ? -2.068 -0.872 0.018 1.00 95.81 264 PHE A O 1
ATOM 2078 N N . PHE A 1 265 ? -0.734 -2.300 -1.048 1.00 96.44 265 PHE A N 1
ATOM 2079 C CA . PHE A 1 265 ? -1.265 -3.476 -0.348 1.00 96.44 265 PHE A CA 1
ATOM 2080 C C . PHE A 1 265 ? -0.877 -3.529 1.131 1.00 96.44 265 PHE A C 1
ATOM 2082 O O . PHE A 1 265 ? -1.713 -3.861 1.975 1.00 96.44 265 PHE A O 1
ATOM 2089 N N . PHE A 1 266 ? 0.374 -3.206 1.466 1.00 96.81 266 PHE A N 1
ATOM 2090 C CA . PHE A 1 266 ? 0.851 -3.265 2.846 1.00 96.81 266 PHE A CA 1
ATOM 2091 C C . PHE A 1 266 ? 0.126 -2.280 3.789 1.00 96.81 266 PHE A C 1
ATOM 2093 O O . PHE A 1 266 ? -0.300 -2.724 4.857 1.00 96.81 266 PHE A O 1
ATOM 2100 N N . PRO A 1 267 ? -0.158 -1.016 3.412 1.00 97.38 267 PRO A N 1
ATOM 2101 C CA . PRO A 1 267 ? -0.958 -0.105 4.236 1.00 97.38 267 PRO A CA 1
ATOM 2102 C C . PRO A 1 267 ? -2.362 -0.626 4.532 1.00 97.38 267 PRO A C 1
ATOM 2104 O O . PRO A 1 267 ? -2.797 -0.631 5.683 1.00 97.38 267 PRO A O 1
ATOM 2107 N N . HIS A 1 268 ? -3.051 -1.161 3.523 1.00 97.00 268 HIS A N 1
ATOM 2108 C CA . HIS A 1 268 ? -4.369 -1.766 3.714 1.00 97.00 268 HIS A CA 1
ATOM 2109 C C . HIS A 1 268 ? -4.305 -2.995 4.628 1.00 97.00 268 HIS A C 1
ATOM 2111 O O . HIS A 1 268 ? -5.187 -3.197 5.464 1.00 97.00 268 HIS A O 1
ATOM 2117 N N . TRP A 1 269 ? -3.246 -3.801 4.523 1.00 96.62 269 TRP A N 1
ATOM 2118 C CA . TRP A 1 269 ? -3.018 -4.920 5.434 1.00 96.62 269 TRP A CA 1
ATOM 2119 C C . TRP A 1 269 ? -2.804 -4.459 6.884 1.00 96.62 269 TRP A C 1
ATOM 2121 O O . TRP A 1 269 ? -3.389 -5.042 7.799 1.00 96.62 269 TRP A O 1
ATOM 2131 N N . LEU A 1 270 ? -2.037 -3.387 7.110 1.00 98.00 270 LEU A N 1
ATOM 2132 C CA . LEU A 1 270 ? -1.872 -2.775 8.434 1.00 98.00 270 LEU A CA 1
ATOM 2133 C C . LEU A 1 270 ? -3.211 -2.273 8.995 1.00 98.00 270 LEU A C 1
ATOM 2135 O O . LEU A 1 270 ? -3.524 -2.538 10.159 1.00 98.00 270 LEU A O 1
ATOM 2139 N N . CYS A 1 271 ? -4.048 -1.649 8.161 1.00 97.62 271 CYS A N 1
ATOM 2140 C CA . CYS A 1 271 ? -5.413 -1.273 8.533 1.00 97.62 271 CYS A CA 1
ATOM 2141 C C . CYS A 1 271 ? -6.255 -2.494 8.941 1.00 97.62 271 CYS A C 1
ATOM 2143 O O . CYS A 1 271 ? -6.926 -2.460 9.973 1.00 97.62 271 CYS A O 1
ATOM 2145 N N . VAL A 1 272 ? -6.172 -3.609 8.208 1.00 95.56 272 VAL A N 1
ATOM 2146 C CA . VAL A 1 272 ? -6.853 -4.868 8.573 1.00 95.56 272 VAL A CA 1
ATOM 2147 C C . VAL A 1 272 ? -6.353 -5.422 9.910 1.00 95.56 272 VAL A C 1
ATOM 2149 O O . VAL A 1 272 ? -7.158 -5.877 10.725 1.00 95.56 272 VAL A O 1
ATOM 2152 N N . LEU A 1 273 ? -5.047 -5.355 10.178 1.00 95.62 273 LEU A N 1
ATOM 2153 C CA . LEU A 1 273 ? -4.468 -5.769 11.462 1.00 95.62 273 LEU A CA 1
ATOM 2154 C C . LEU A 1 273 ? -4.872 -4.863 12.633 1.00 95.62 273 LEU A C 1
ATOM 2156 O O . LEU A 1 273 ? -4.834 -5.312 13.779 1.00 95.62 273 LEU A O 1
ATOM 2160 N N . SER A 1 274 ? -5.251 -3.614 12.359 1.00 95.81 274 SER A N 1
ATOM 2161 C CA . SER A 1 274 ? -5.714 -2.661 13.373 1.00 95.81 274 SER A CA 1
ATOM 2162 C C . SER A 1 274 ? -7.177 -2.866 13.787 1.00 95.81 274 SER A C 1
ATOM 2164 O O . SER A 1 274 ? -7.591 -2.331 14.808 1.00 95.81 274 SER A O 1
ATOM 2166 N N . MET A 1 275 ? -7.959 -3.652 13.038 1.00 92.94 275 MET A N 1
ATOM 2167 C CA . MET A 1 275 ? -9.393 -3.836 13.286 1.00 92.94 275 MET A CA 1
ATOM 2168 C C . MET A 1 275 ? -9.697 -4.411 14.674 1.00 92.94 275 MET A C 1
ATOM 2170 O O . MET A 1 275 ? -9.002 -5.305 15.165 1.00 92.94 275 MET A O 1
ATOM 2174 N N . ASN A 1 276 ? -10.826 -3.991 15.246 1.00 88.50 276 ASN A N 1
ATOM 2175 C CA . ASN A 1 276 ? -11.347 -4.547 16.492 1.00 88.50 276 ASN A CA 1
ATOM 2176 C C . ASN A 1 276 ? -11.617 -6.064 16.387 1.00 88.50 276 ASN A C 1
ATOM 2178 O O . ASN A 1 276 ? -11.874 -6.624 15.306 1.00 88.50 276 ASN A O 1
ATOM 2182 N N . ALA A 1 277 ? -11.560 -6.752 17.530 1.00 82.62 277 ALA A N 1
ATOM 2183 C CA . ALA A 1 277 ? -11.956 -8.155 17.629 1.00 82.62 277 ALA A CA 1
ATOM 2184 C C . ALA A 1 277 ? -13.459 -8.313 17.344 1.00 82.62 277 ALA A C 1
ATOM 2186 O O . ALA A 1 277 ? -14.242 -7.405 17.608 1.00 82.62 277 ALA A O 1
ATOM 2187 N N . LYS A 1 278 ? -13.865 -9.465 16.796 1.00 71.25 278 LYS A N 1
ATOM 2188 C CA . LYS A 1 278 ? -15.273 -9.720 16.443 1.00 71.25 278 LYS A CA 1
ATOM 2189 C C . LYS A 1 278 ? -16.194 -9.719 17.663 1.00 71.25 278 LYS A C 1
ATOM 2191 O O . LYS A 1 278 ? -17.233 -9.080 17.626 1.00 71.25 278 LYS A O 1
ATOM 2196 N N . GLU A 1 279 ? -15.753 -10.351 18.746 1.00 65.06 279 GLU A N 1
ATOM 2197 C CA . GLU A 1 279 ? -16.504 -10.473 20.004 1.00 65.06 279 GLU A CA 1
ATOM 2198 C C . GLU A 1 279 ? -16.881 -9.108 20.593 1.00 65.06 279 GLU A C 1
ATOM 2200 O O . GLU A 1 279 ? -17.967 -8.936 21.133 1.00 65.06 279 GLU A O 1
ATOM 2205 N N . ILE A 1 280 ? -16.009 -8.110 20.428 1.00 60.88 280 ILE A N 1
ATOM 2206 C CA . ILE A 1 280 ? -16.245 -6.739 20.891 1.00 60.88 280 ILE A CA 1
ATOM 2207 C C . ILE A 1 280 ? -17.417 -6.093 20.139 1.00 60.88 280 ILE A C 1
ATOM 2209 O O . ILE A 1 280 ? -18.217 -5.391 20.749 1.00 60.88 280 ILE A O 1
ATOM 2213 N N . VAL A 1 281 ? -17.522 -6.335 18.830 1.00 59.62 281 VAL A N 1
ATOM 2214 C CA . VAL A 1 281 ? -18.599 -5.782 17.994 1.00 59.62 281 VAL A CA 1
ATOM 2215 C C . VAL A 1 281 ? -19.914 -6.518 18.258 1.00 59.62 281 VAL A C 1
ATOM 2217 O O . VAL A 1 281 ? -20.939 -5.883 18.449 1.00 59.62 281 VAL A O 1
ATOM 2220 N N . GLU A 1 282 ? -19.880 -7.846 18.376 1.00 56.38 282 GLU A N 1
ATOM 2221 C CA . GLU A 1 282 ? -21.080 -8.650 18.658 1.00 56.38 282 GLU A CA 1
ATOM 2222 C C . GLU A 1 282 ? -21.659 -8.369 20.057 1.00 56.38 282 GLU A C 1
ATOM 2224 O O . GLU A 1 282 ? -22.873 -8.345 20.230 1.00 56.38 282 GLU A O 1
ATOM 2229 N N . THR A 1 283 ? -20.808 -8.091 21.051 1.00 57.25 283 THR A N 1
ATOM 2230 C CA . THR A 1 283 ? -21.261 -7.680 22.394 1.00 57.25 283 THR A CA 1
ATOM 2231 C C . THR A 1 283 ? -21.882 -6.278 22.376 1.00 57.25 283 THR A C 1
ATOM 2233 O O . THR A 1 283 ? -22.799 -6.006 23.147 1.00 57.25 283 THR A O 1
ATOM 2236 N N . ALA A 1 284 ? -21.410 -5.386 21.496 1.00 55.59 284 ALA A N 1
ATOM 2237 C CA . ALA A 1 284 ? -22.006 -4.065 21.307 1.00 55.59 284 ALA A CA 1
ATOM 2238 C C . ALA A 1 284 ? -23.415 -4.147 20.694 1.00 55.59 284 ALA A C 1
ATOM 2240 O O . ALA A 1 284 ? -24.288 -3.386 21.107 1.00 55.59 284 ALA A O 1
ATOM 2241 N N . ASP A 1 285 ? -23.639 -5.096 19.778 1.00 50.59 285 ASP A N 1
ATOM 2242 C CA . ASP A 1 285 ? -24.936 -5.331 19.124 1.00 50.59 285 ASP A CA 1
ATOM 2243 C C . ASP A 1 285 ? -25.966 -6.031 20.038 1.00 50.59 285 ASP A C 1
ATOM 2245 O O . ASP A 1 285 ? -27.162 -5.991 19.761 1.00 50.59 285 ASP A O 1
ATOM 2249 N N . GLN A 1 286 ? -25.530 -6.686 21.124 1.00 44.28 286 GLN A N 1
ATOM 2250 C CA . GLN A 1 286 ? -26.391 -7.465 22.035 1.00 44.28 286 GLN A CA 1
ATOM 2251 C C . GLN A 1 286 ? -26.864 -6.709 23.289 1.00 44.28 286 GLN A C 1
ATOM 2253 O O . GLN A 1 286 ? -27.581 -7.283 24.113 1.00 44.28 286 GLN A O 1
ATOM 2258 N N . LEU A 1 287 ? -26.468 -5.448 23.475 1.00 40.59 287 LEU A N 1
ATOM 2259 C CA . LEU A 1 287 ? -26.939 -4.652 24.612 1.00 40.59 287 LEU A CA 1
ATOM 2260 C C . LEU A 1 287 ? -28.432 -4.303 24.429 1.00 40.59 287 LEU A C 1
ATOM 2262 O O . LEU A 1 287 ? -28.812 -3.865 23.344 1.00 40.59 287 LEU A O 1
ATOM 2266 N N . PRO A 1 288 ? -29.283 -4.517 25.454 1.00 35.28 288 PRO A N 1
ATOM 2267 C CA . PRO A 1 288 ? -30.734 -4.406 25.322 1.00 35.28 288 PRO A CA 1
ATOM 2268 C C . PRO A 1 288 ? -31.186 -2.985 24.954 1.00 35.28 288 PRO A C 1
ATOM 2270 O O . PRO A 1 288 ? -30.657 -2.008 25.487 1.00 35.28 288 PRO A O 1
ATOM 2273 N N . HIS A 1 289 ? -32.161 -2.942 24.038 1.00 40.06 289 HIS A N 1
ATOM 2274 C CA . HIS A 1 289 ? -32.880 -1.770 23.528 1.00 40.06 289 HIS A CA 1
ATOM 2275 C C . HIS A 1 289 ? -33.696 -1.048 24.603 1.00 40.06 289 HIS A C 1
ATOM 2277 O O . HIS A 1 289 ? -34.308 -1.750 25.444 1.00 40.06 289 HIS A O 1
#

pLDDT: mean 82.23, std 18.02, range [33.06, 98.0]

Foldseek 3Di:
DPALVVQLCVLLVLLVVVCVVVLLLSFPLLSVLLSCLLRCQLVVLVVVCVVCVVVVNPDPPRVVCSVQCNDLPSSLVVCLQVVLQVSLVVQVVCCVVVVGFSDRDDDPPPPPPPVVPPPPDPDDDDDDFLGDGFHSLLSSLSNSLSSLLNVLVCCVPPPNNPDPLSVVLQLLFDDPDFADDDVVLVVLVVVLVCQLVVVLCCLVPVDPDPDPVVSVVSNVVSVVVSLVVLLVQSCCQAPPDPPRHGNHTRHSSNSVSVSCVRRPPSSVVSSVVSGHDPVSNVVSVPDDD

Radius of gyration: 23.69 Å; chains: 1; bounding box: 58×64×68 Å

Sequence (289 aa):
MPGPGPHMIYAIGSGQGLMHVSNGRFGPHHCVTYAINAFFGPDIGSFCEWLSSIMGSGWFLGSSVEQWIHDPFYYALILGFPLSLLYSWVSRFLLQKGVLDSFSGRNAEDYEVQTVLCILSVSQLTTVNGTVPLNARQCFLLIFAGSLSHFFLDHLFEENGHSSMYTWILSTGWWKTRAPVNPDAVVVIGLLCAALIGGFIYIYRVKPLKSVRRQYHKSLNLTLAVAVAYCLWCASQIYLVRPRRAAVGEEADLGVLVFLGIFFFFPHWLCVLSMNAKEIVETADQLPH

Organism: Salvia splendens (NCBI:txid180675)